Protein AF-A0A1F4PXT7-F1 (afdb_monomer)

Radius of gyration: 18.57 Å; Cα contacts (8 Å, |Δi|>4): 374; chains: 1; bounding box: 47×41×52 Å

Secondary structure (DSSP, 8-state):
--HHHHHHHHHHHHSTT-EEGGGSPPPHHHHHT-PPP-SEEETTTTEEEEEEEHHHHHHHHHHHHHHHTT----TT---HHHHHHTSTTHHHHHHHHHHHHHHHHHHHHHHHHHHHHHHHHHHT-TTPEEEEEEEESS-TT--HHHHHHHHHHHHT-B-TTS-BTTTT-SEEEEEEEEEEEEETTEEEEEEEEEE-TTS--SS-HHHHHHHHHHHHHHHTT--B--TTS--B-

Sequence (233 aa):
MGALADRFIQFCRSVPGAEEIDALPLAPDQKALKLRSADFFFENRTIIFEIKSLESDTSPKFIAFLKNQGFDLRPGEYIVQDLFASRPNSDELFRTATDIIATAVADGLADGNRQIRDTKTLFSVDNADGVVVLLNGLVEILGPQLVLKRIIERLRKLRQDGSPYHAHVSQIVYFSEKHLVETQHGDSAIAFPVANELVPPVYDVGAFVSHLVEGWAKFNGRWFKAMGGEIVV

Mean predicted aligned error: 6.53 Å

Solvent-accessible surface area (backbone atoms only — not comparable to full-atom values): 13119 Å² total; per-residue (Å²): 130,50,77,59,52,55,52,49,53,55,50,49,69,69,42,87,68,45,40,58,45,86,76,52,89,70,54,74,71,54,59,70,64,72,64,52,65,32,51,33,29,29,73,88,52,44,31,38,37,24,79,38,53,52,46,76,68,28,46,63,61,50,51,52,51,39,43,74,74,72,45,91,73,74,92,76,81,69,62,55,66,68,73,29,68,86,42,99,59,30,67,60,54,52,49,54,56,50,49,57,44,55,44,42,57,54,48,48,51,57,48,36,26,49,19,38,46,35,32,21,63,66,69,73,36,76,73,33,32,18,33,38,36,39,39,34,64,56,61,64,80,61,43,68,66,59,52,50,52,51,50,53,59,51,56,70,32,58,44,97,87,67,44,53,62,48,67,43,34,24,33,35,37,41,40,27,69,62,50,68,44,85,47,103,90,47,71,17,50,43,49,50,77,46,76,24,88,83,28,73,62,78,59,70,58,68,62,50,50,52,52,48,54,51,48,53,23,55,76,67,77,42,56,42,57,54,91,88,57,78,74,60,133

pLDDT: mean 85.34, std 13.91, range [29.08, 98.62]

Structure (mmCIF, N/CA/C/O backbone):
data_AF-A0A1F4PXT7-F1
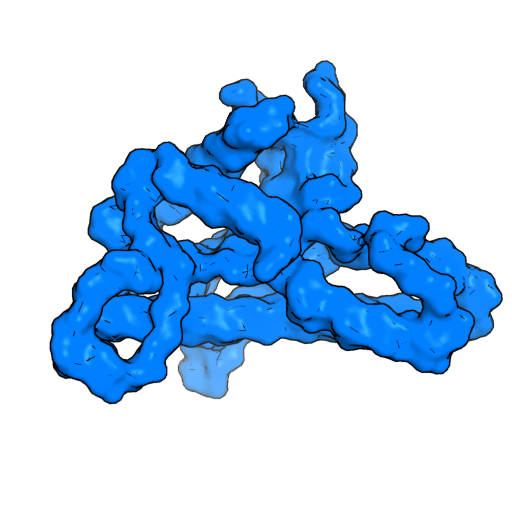#
_entry.id   AF-A0A1F4PXT7-F1
#
loop_
_atom_site.group_PDB
_atom_site.id
_atom_site.type_symbol
_atom_site.label_atom_id
_atom_site.label_alt_id
_atom_site.label_comp_id
_atom_site.label_asym_id
_atom_site.label_entity_id
_atom_site.label_seq_id
_atom_site.pdbx_PDB_ins_code
_atom_site.Cartn_x
_atom_site.Cartn_y
_atom_site.Cartn_z
_atom_site.occupancy
_atom_site.B_iso_or_equiv
_atom_site.auth_seq_id
_atom_site.auth_comp_id
_atom_site.auth_asym_id
_atom_site.auth_atom_id
_atom_site.pdbx_PDB_model_num
ATOM 1 N N . MET A 1 1 ? -7.541 -13.578 2.071 1.00 57.44 1 MET A N 1
ATOM 2 C CA . MET A 1 1 ? -7.638 -12.112 1.947 1.00 57.44 1 MET A CA 1
ATOM 3 C C . MET A 1 1 ? -9.067 -11.688 2.258 1.00 57.44 1 MET A C 1
ATOM 5 O O . MET A 1 1 ? -9.922 -12.560 2.352 1.00 57.44 1 MET A O 1
ATOM 9 N N . GLY A 1 2 ? -9.313 -10.405 2.535 1.00 63.22 2 GLY A N 1
ATOM 10 C CA . GLY A 1 2 ? -10.679 -9.878 2.674 1.00 63.22 2 GLY A CA 1
ATOM 11 C C . GLY A 1 2 ? -11.320 -9.634 1.304 1.00 63.22 2 GLY A C 1
ATOM 12 O O . GLY A 1 2 ? -10.603 -9.498 0.314 1.00 63.22 2 GLY A O 1
ATOM 13 N N . ALA A 1 3 ? -12.650 -9.514 1.245 1.00 80.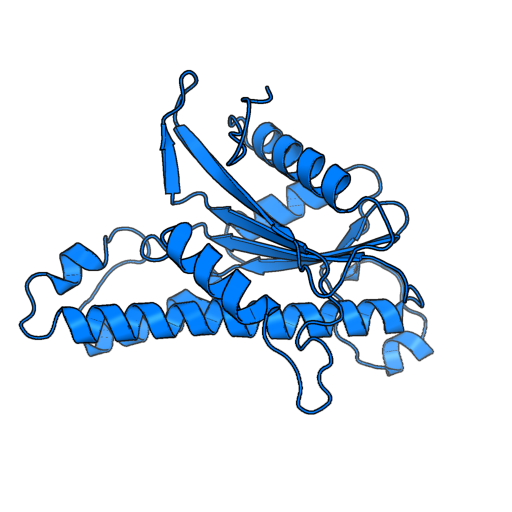81 3 ALA A N 1
ATOM 14 C CA . ALA A 1 3 ? -13.394 -9.359 -0.013 1.00 80.81 3 ALA A CA 1
ATOM 15 C C . ALA A 1 3 ? -12.946 -8.143 -0.853 1.00 80.81 3 ALA A C 1
ATOM 17 O O . ALA A 1 3 ? -12.971 -8.195 -2.082 1.00 80.81 3 ALA A O 1
ATOM 18 N N . LEU A 1 4 ? -12.506 -7.058 -0.200 1.00 86.75 4 LEU A N 1
ATOM 19 C CA . LEU A 1 4 ? -11.943 -5.887 -0.880 1.00 86.75 4 LEU A CA 1
ATOM 20 C C . LEU A 1 4 ? -10.600 -6.201 -1.555 1.00 86.75 4 LEU A C 1
ATOM 22 O O . LEU A 1 4 ? -10.376 -5.787 -2.687 1.00 86.75 4 LEU A O 1
ATOM 26 N N . ALA A 1 5 ? -9.721 -6.943 -0.881 1.00 89.94 5 ALA A N 1
ATOM 27 C CA . ALA A 1 5 ? -8.412 -7.293 -1.424 1.00 89.94 5 ALA A CA 1
ATOM 28 C C . ALA A 1 5 ? -8.534 -8.233 -2.627 1.00 89.94 5 ALA A C 1
ATOM 30 O O . ALA A 1 5 ? -7.909 -7.984 -3.653 1.00 89.94 5 ALA A O 1
ATOM 31 N N . ASP A 1 6 ? -9.416 -9.231 -2.549 1.00 91.06 6 ASP A N 1
ATOM 32 C CA . ASP A 1 6 ? -9.656 -10.150 -3.666 1.00 91.06 6 ASP A CA 1
ATOM 33 C C . ASP A 1 6 ? -10.194 -9.404 -4.901 1.00 91.06 6 ASP A C 1
ATOM 35 O O . ASP A 1 6 ? -9.722 -9.620 -6.020 1.00 91.06 6 ASP A O 1
ATOM 39 N N . ARG A 1 7 ? -11.135 -8.468 -4.708 1.00 92.88 7 ARG A N 1
ATOM 40 C CA . ARG A 1 7 ? -11.636 -7.600 -5.789 1.00 92.88 7 ARG A CA 1
ATOM 41 C C . ARG A 1 7 ? -10.554 -6.677 -6.343 1.00 92.88 7 ARG A C 1
ATOM 43 O O . ARG A 1 7 ? -10.491 -6.480 -7.553 1.00 92.88 7 ARG A O 1
ATOM 50 N N . PHE A 1 8 ? -9.707 -6.113 -5.484 1.00 94.25 8 PHE A N 1
ATOM 51 C CA . PHE A 1 8 ? -8.622 -5.239 -5.922 1.00 94.25 8 PHE A CA 1
ATOM 52 C C . PHE A 1 8 ? -7.592 -6.001 -6.763 1.00 94.25 8 PHE A C 1
ATOM 54 O O . PHE A 1 8 ? -7.191 -5.521 -7.816 1.00 94.25 8 PHE A O 1
ATOM 61 N N . ILE A 1 9 ? -7.252 -7.233 -6.380 1.00 95.81 9 ILE A N 1
ATOM 62 C CA . ILE A 1 9 ? -6.396 -8.124 -7.178 1.00 95.81 9 ILE A CA 1
ATOM 63 C C . ILE A 1 9 ? -7.029 -8.422 -8.542 1.00 95.81 9 ILE A C 1
ATOM 65 O O . ILE A 1 9 ? -6.346 -8.375 -9.565 1.00 95.81 9 ILE A O 1
ATOM 69 N N . GLN A 1 10 ? -8.335 -8.708 -8.588 1.00 96.19 10 GLN A N 1
ATOM 70 C CA . GLN A 1 10 ? -9.049 -8.903 -9.857 1.00 96.19 10 GLN A CA 1
ATOM 71 C C . GLN A 1 10 ? -8.981 -7.662 -10.750 1.00 96.19 10 GLN A C 1
ATOM 73 O O . GLN A 1 10 ? -8.759 -7.788 -11.953 1.00 96.19 10 GLN A O 1
ATOM 78 N N . PHE A 1 11 ? -9.124 -6.475 -10.164 1.00 96.19 11 PHE A N 1
ATOM 79 C CA . PHE A 1 11 ? -8.938 -5.225 -10.884 1.00 96.19 11 PHE A CA 1
ATOM 80 C C . PHE A 1 11 ? -7.504 -5.074 -11.400 1.00 96.19 11 PHE A C 1
ATOM 82 O O . PHE A 1 11 ? -7.338 -4.829 -12.592 1.00 96.19 11 PHE A O 1
ATOM 89 N N . CYS A 1 12 ? -6.477 -5.291 -10.573 1.00 97.31 12 CYS A N 1
ATOM 90 C CA . CYS A 1 12 ? -5.077 -5.229 -11.001 1.00 97.31 12 CYS A CA 1
ATOM 91 C C . CYS A 1 12 ? -4.813 -6.140 -12.206 1.00 97.31 12 CYS A C 1
ATOM 93 O O . CYS A 1 12 ? -4.226 -5.693 -13.184 1.00 97.31 12 CYS A O 1
ATOM 95 N N . ARG A 1 13 ? -5.335 -7.373 -12.194 1.00 96.88 13 ARG A N 1
ATOM 96 C CA . ARG A 1 13 ? -5.242 -8.311 -13.329 1.00 96.88 13 ARG A CA 1
ATOM 97 C C . ARG A 1 13 ? -5.933 -7.816 -14.604 1.00 96.88 13 ARG A C 1
ATOM 99 O O . ARG A 1 13 ? -5.594 -8.277 -15.689 1.00 96.88 13 ARG A O 1
ATOM 106 N N . SER A 1 14 ? -6.918 -6.926 -14.487 1.00 96.12 14 SER A N 1
ATOM 107 C CA . SER A 1 14 ? -7.616 -6.331 -15.635 1.00 96.12 14 SER A CA 1
ATOM 108 C C . SER A 1 14 ? -6.881 -5.134 -16.246 1.00 96.12 14 SER A C 1
ATOM 110 O O . SER A 1 14 ? -7.195 -4.739 -17.369 1.00 96.12 14 SER A O 1
ATOM 112 N N . VAL A 1 15 ? -5.903 -4.561 -15.535 1.00 96.06 15 VAL A N 1
ATOM 113 C CA . VAL A 1 15 ? -5.109 -3.432 -16.029 1.00 96.06 15 VAL A CA 1
ATOM 114 C C . VAL A 1 15 ? -4.143 -3.934 -17.113 1.00 96.06 15 VAL A C 1
ATOM 116 O O . VAL A 1 15 ? -3.384 -4.876 -16.867 1.00 96.06 15 VAL A O 1
ATOM 119 N N . PRO A 1 16 ? -4.134 -3.332 -18.318 1.00 93.38 16 PRO A N 1
ATOM 120 C CA . PRO A 1 16 ? -3.210 -3.723 -19.377 1.00 93.38 16 PRO A CA 1
ATOM 121 C C . PRO A 1 16 ? -1.746 -3.653 -18.928 1.00 93.38 16 PRO A C 1
ATOM 123 O O . PRO A 1 16 ? -1.313 -2.659 -18.356 1.00 93.38 16 PRO A O 1
ATOM 126 N N . GLY A 1 17 ? -0.979 -4.708 -19.212 1.00 91.94 17 GLY A N 1
ATOM 127 C CA . GLY A 1 17 ? 0.443 -4.774 -18.856 1.00 91.94 17 GLY A CA 1
ATOM 128 C C . GLY A 1 17 ? 0.729 -5.093 -17.385 1.00 91.94 17 GLY A C 1
ATOM 129 O O . GLY A 1 17 ? 1.892 -5.059 -16.991 1.00 91.94 17 GLY A O 1
ATOM 130 N N . ALA A 1 18 ? -0.291 -5.415 -16.584 1.00 97.50 18 ALA A N 1
ATOM 131 C CA . ALA A 1 18 ? -0.095 -5.935 -15.238 1.00 97.50 18 ALA A CA 1
ATOM 132 C C . ALA A 1 18 ? 0.497 -7.351 -15.271 1.00 97.50 18 ALA A C 1
ATOM 134 O O . ALA A 1 18 ? 0.017 -8.219 -16.005 1.00 97.50 18 ALA A O 1
ATOM 135 N N . GLU A 1 19 ? 1.496 -7.606 -14.431 1.00 98.19 19 GLU A N 1
ATOM 136 C CA . GLU A 1 19 ? 2.046 -8.944 -14.212 1.00 98.19 19 GLU A CA 1
ATOM 137 C C . GLU A 1 19 ? 1.889 -9.318 -12.737 1.00 98.19 19 GLU A C 1
ATOM 139 O O . GLU A 1 19 ? 2.398 -8.623 -11.860 1.00 98.19 19 GLU A O 1
ATOM 144 N N . GLU A 1 20 ? 1.200 -10.423 -12.454 1.00 97.38 20 GLU A N 1
ATOM 145 C CA . GLU A 1 20 ? 1.150 -11.004 -11.110 1.00 97.38 20 GLU A CA 1
ATOM 146 C C . GLU A 1 20 ? 2.482 -11.698 -10.823 1.00 97.38 20 GLU A C 1
ATOM 148 O O . GLU A 1 20 ? 2.849 -12.660 -11.504 1.00 97.38 20 GLU A O 1
ATOM 153 N N . ILE A 1 21 ? 3.227 -11.195 -9.841 1.00 96.69 21 ILE A N 1
ATOM 154 C CA . ILE A 1 21 ? 4.633 -11.562 -9.641 1.00 96.69 21 ILE A CA 1
ATOM 155 C C . ILE A 1 21 ? 4.771 -13.033 -9.253 1.00 96.69 21 ILE A C 1
ATOM 157 O O . ILE A 1 21 ? 5.650 -13.725 -9.769 1.00 96.69 21 ILE A O 1
ATOM 161 N N . ASP A 1 22 ? 3.871 -13.535 -8.412 1.00 92.19 22 ASP A N 1
ATOM 162 C CA . ASP A 1 22 ? 3.868 -14.935 -7.983 1.00 92.19 22 ASP A CA 1
ATOM 163 C C . ASP A 1 22 ? 3.587 -15.920 -9.134 1.00 92.19 22 ASP A C 1
ATOM 165 O O . ASP A 1 22 ? 3.923 -17.103 -9.039 1.00 92.19 22 ASP A O 1
ATOM 169 N N . ALA A 1 23 ? 3.010 -15.447 -10.245 1.00 93.81 23 ALA A N 1
ATOM 170 C CA . ALA A 1 23 ? 2.797 -16.247 -11.449 1.00 93.81 23 ALA A CA 1
ATOM 171 C C . ALA A 1 23 ? 4.020 -16.260 -12.387 1.00 93.81 23 ALA A C 1
ATOM 173 O O . ALA A 1 23 ? 4.050 -17.037 -13.348 1.00 93.81 23 ALA A O 1
ATOM 174 N N . LEU A 1 24 ? 5.033 -15.422 -12.135 1.00 94.25 24 LEU A N 1
ATOM 175 C CA . LEU A 1 24 ? 6.214 -15.336 -12.985 1.00 94.25 24 LEU A CA 1
ATOM 176 C C . LEU A 1 24 ? 7.169 -16.512 -12.741 1.00 94.25 24 LEU A C 1
ATOM 178 O O . LEU A 1 24 ? 7.457 -16.883 -11.599 1.00 94.25 24 LEU A O 1
ATOM 182 N N . PRO A 1 25 ? 7.727 -17.107 -13.809 1.00 92.94 25 PRO A N 1
ATOM 183 C CA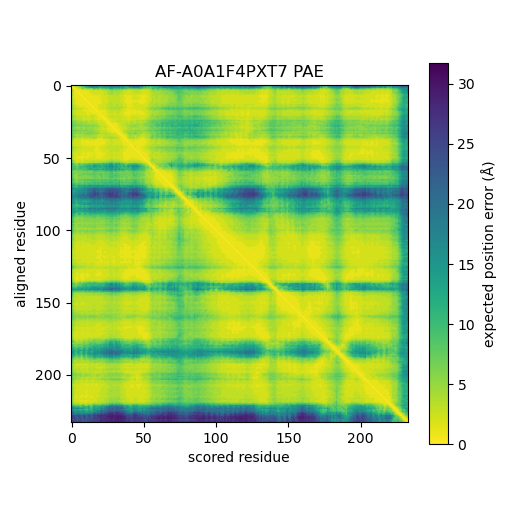 . PRO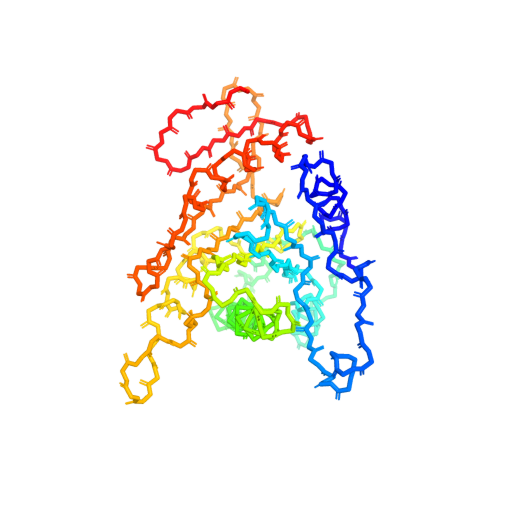 A 1 25 ? 8.701 -18.171 -13.656 1.00 92.94 25 PRO A CA 1
ATOM 184 C C . PRO A 1 25 ? 9.999 -17.618 -13.059 1.00 92.94 25 PRO A C 1
ATOM 186 O O . PRO A 1 25 ? 10.617 -16.710 -13.611 1.00 92.94 25 PRO A O 1
ATOM 189 N N . LEU A 1 26 ? 10.441 -18.223 -11.956 1.00 93.00 26 LEU A N 1
ATOM 190 C CA . LEU A 1 26 ? 11.746 -17.954 -11.351 1.00 93.00 26 LEU A CA 1
ATOM 191 C C . LEU A 1 26 ? 12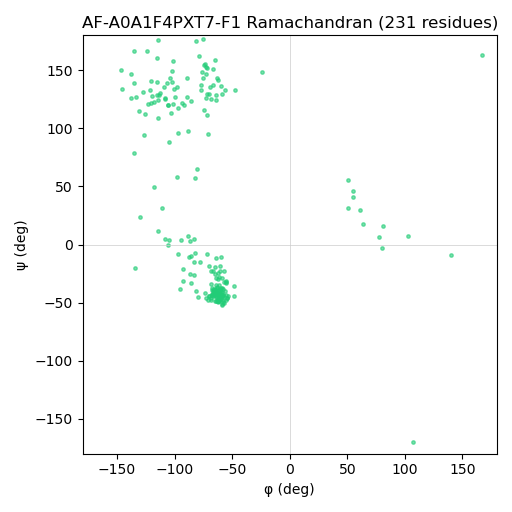.780 -19.000 -11.781 1.00 93.00 26 LEU A C 1
ATOM 193 O O . LEU A 1 26 ? 12.515 -20.212 -11.738 1.00 93.00 26 LEU A O 1
ATOM 197 N N . ALA A 1 27 ? 13.974 -18.531 -12.133 1.00 91.69 27 ALA A N 1
ATOM 198 C CA . ALA A 1 27 ? 15.145 -19.361 -12.366 1.00 91.69 27 ALA A CA 1
ATOM 199 C C . ALA A 1 27 ? 15.606 -20.067 -11.066 1.00 91.69 27 ALA A C 1
ATOM 201 O O . ALA A 1 27 ? 15.230 -19.663 -9.958 1.00 91.69 27 ALA A O 1
ATOM 202 N N . PRO A 1 28 ? 16.376 -21.170 -11.152 1.00 93.12 28 PRO A N 1
ATOM 203 C CA . PRO A 1 28 ? 16.783 -21.938 -9.970 1.00 93.12 28 PRO A CA 1
ATOM 204 C C . PRO A 1 28 ? 17.576 -21.133 -8.929 1.00 93.12 28 PRO A C 1
ATOM 206 O O . PRO A 1 28 ? 17.384 -21.323 -7.729 1.00 93.12 28 PRO A O 1
ATOM 209 N N . ASP A 1 29 ? 18.437 -20.227 -9.382 1.00 93.06 29 ASP A N 1
ATOM 210 C CA . ASP A 1 29 ? 19.215 -19.303 -8.554 1.00 93.06 29 ASP A CA 1
ATOM 211 C C . ASP A 1 29 ? 18.318 -18.273 -7.853 1.00 93.06 29 ASP A C 1
ATOM 213 O O . ASP A 1 29 ? 18.437 -18.086 -6.644 1.00 93.06 29 ASP A O 1
ATOM 217 N N . GLN A 1 30 ? 17.343 -17.700 -8.563 1.00 91.12 30 GLN A N 1
ATOM 218 C CA . GLN A 1 30 ? 16.330 -16.807 -7.990 1.00 91.12 30 GLN A CA 1
ATOM 219 C C . GLN A 1 30 ? 15.508 -17.505 -6.894 1.00 91.12 30 GLN A C 1
ATOM 221 O O . GLN A 1 30 ? 15.318 -16.961 -5.806 1.00 91.12 30 GLN A O 1
ATOM 226 N N . LYS A 1 31 ? 15.079 -18.752 -7.129 1.00 90.88 31 LYS A N 1
ATOM 227 C CA . LYS A 1 31 ? 14.365 -19.564 -6.124 1.00 90.88 31 LYS A CA 1
ATOM 228 C C . LYS A 1 31 ? 15.213 -19.833 -4.880 1.00 90.88 31 LYS A C 1
ATOM 230 O O . LYS A 1 31 ? 14.678 -19.891 -3.771 1.00 90.88 31 LYS A O 1
ATOM 235 N N . ALA A 1 32 ? 16.527 -19.993 -5.043 1.00 92.12 32 ALA A N 1
ATOM 236 C CA . ALA A 1 32 ? 17.440 -20.258 -3.936 1.00 92.12 32 ALA A CA 1
ATOM 237 C C . ALA A 1 32 ? 17.564 -19.072 -2.960 1.00 92.12 32 ALA A C 1
ATOM 239 O O . ALA A 1 32 ? 17.884 -19.296 -1.791 1.00 92.12 32 ALA A O 1
ATOM 240 N N . LEU A 1 33 ? 17.254 -17.843 -3.398 1.00 89.44 33 LEU A N 1
ATOM 241 C CA . LEU A 1 33 ? 17.307 -16.642 -2.557 1.00 89.44 33 LEU A CA 1
ATOM 242 C C . LEU A 1 33 ? 16.228 -16.619 -1.460 1.00 89.44 33 LEU A C 1
ATOM 244 O O . LEU A 1 33 ? 16.411 -15.940 -0.452 1.00 89.44 33 LEU A O 1
ATOM 248 N N . LYS A 1 34 ? 15.120 -17.364 -1.627 1.00 90.38 34 LYS A N 1
ATOM 249 C CA . LYS A 1 34 ? 13.990 -17.434 -0.671 1.00 90.38 34 LYS A CA 1
ATOM 250 C C . LYS A 1 34 ? 13.449 -16.058 -0.244 1.00 90.38 34 LYS A C 1
ATOM 252 O O . LYS A 1 34 ? 12.995 -15.883 0.889 1.00 90.38 34 LYS A O 1
ATOM 257 N N . LEU A 1 35 ? 13.525 -15.087 -1.148 1.00 92.44 35 LEU A N 1
ATOM 258 C CA . LEU A 1 35 ? 12.994 -13.743 -0.962 1.00 92.44 35 LEU A CA 1
ATOM 259 C C . LEU A 1 35 ? 11.468 -13.747 -1.088 1.00 92.44 35 LEU A C 1
ATOM 261 O O . LEU A 1 35 ? 10.901 -14.626 -1.738 1.00 92.44 35 LEU A O 1
ATOM 265 N N . ARG A 1 36 ? 10.809 -12.774 -0.454 1.00 92.69 36 ARG A N 1
ATOM 266 C CA . ARG A 1 36 ? 9.362 -12.575 -0.594 1.00 92.69 36 ARG A CA 1
ATOM 267 C C . ARG A 1 36 ? 9.106 -11.499 -1.639 1.00 92.69 36 ARG A C 1
ATOM 269 O O . ARG A 1 36 ? 9.554 -10.369 -1.461 1.00 92.69 36 ARG A O 1
ATOM 276 N N . SER A 1 37 ? 8.432 -11.877 -2.715 1.00 94.00 37 SER A N 1
ATOM 277 C CA . SER A 1 37 ? 7.964 -10.972 -3.758 1.00 94.00 37 SER A CA 1
ATOM 278 C C . SER A 1 37 ? 6.791 -10.131 -3.272 1.00 94.00 37 SER A C 1
ATOM 280 O O . SER A 1 37 ? 6.045 -10.565 -2.402 1.00 94.00 37 SER A O 1
ATOM 282 N N . ALA A 1 38 ? 6.659 -8.947 -3.860 1.00 97.62 38 ALA A N 1
ATOM 283 C CA . ALA A 1 38 ? 5.446 -8.154 -3.835 1.00 97.62 38 ALA A CA 1
ATOM 284 C C . ALA A 1 38 ? 4.406 -8.745 -4.800 1.00 97.62 38 ALA A C 1
ATOM 286 O O . ALA A 1 38 ? 4.708 -9.695 -5.522 1.00 97.62 38 ALA A O 1
ATOM 287 N N . ASP A 1 39 ? 3.207 -8.175 -4.857 1.00 98.06 39 ASP A N 1
ATOM 288 C CA . ASP A 1 39 ? 2.096 -8.777 -5.601 1.00 98.06 39 ASP A CA 1
ATOM 289 C C . ASP A 1 39 ? 2.142 -8.540 -7.124 1.00 98.06 39 ASP A C 1
ATOM 291 O O . ASP A 1 39 ? 1.909 -9.469 -7.902 1.00 98.06 39 ASP A O 1
ATOM 295 N N . PHE A 1 40 ? 2.421 -7.309 -7.578 1.00 98.62 40 PHE A N 1
ATOM 296 C CA . PHE A 1 40 ? 2.273 -6.932 -8.995 1.00 98.62 40 PHE A CA 1
ATOM 297 C C . PHE A 1 40 ? 3.413 -6.078 -9.554 1.00 98.62 40 PHE A C 1
ATOM 299 O O . PHE A 1 40 ? 3.947 -5.196 -8.881 1.00 98.62 40 PHE A O 1
ATOM 306 N N . PHE A 1 41 ? 3.701 -6.276 -10.841 1.00 98.56 41 PHE A N 1
ATOM 307 C CA . PHE A 1 41 ? 4.380 -5.297 -11.686 1.00 98.56 41 PHE A CA 1
ATOM 308 C C . PHE A 1 41 ? 3.392 -4.575 -12.601 1.00 98.56 41 PHE A C 1
ATOM 310 O O . PHE A 1 41 ? 2.417 -5.164 -13.070 1.00 98.56 41 PHE A O 1
ATOM 317 N N . PHE A 1 42 ? 3.714 -3.322 -12.917 1.00 97.94 42 PHE A N 1
ATOM 318 C CA . PHE A 1 42 ? 3.049 -2.510 -13.935 1.00 97.94 42 PHE A CA 1
ATOM 319 C C . PHE A 1 42 ? 4.075 -1.768 -14.796 1.00 97.94 42 PHE A C 1
ATOM 321 O O . PHE A 1 42 ? 5.257 -1.693 -14.446 1.00 97.94 42 PHE A O 1
ATOM 328 N N . GLU A 1 43 ? 3.611 -1.216 -15.921 1.00 95.94 43 GLU A N 1
ATOM 329 C CA . GLU A 1 43 ? 4.394 -0.338 -16.803 1.00 95.94 43 GLU A CA 1
ATOM 330 C C . GLU A 1 43 ? 5.760 -0.939 -17.174 1.00 95.94 43 GLU A C 1
ATOM 332 O O . GLU A 1 43 ? 6.815 -0.359 -16.921 1.00 95.94 43 GLU A O 1
ATOM 337 N N . ASN A 1 44 ? 5.758 -2.154 -17.735 1.00 96.44 44 ASN A N 1
ATOM 338 C CA . ASN A 1 44 ? 6.978 -2.898 -18.084 1.00 96.44 44 ASN A CA 1
ATOM 339 C C . ASN A 1 44 ? 7.938 -3.079 -16.889 1.00 96.44 44 ASN A C 1
ATOM 341 O O . ASN A 1 44 ? 9.154 -2.944 -17.029 1.00 96.44 44 ASN A O 1
ATOM 345 N N . ARG A 1 45 ? 7.379 -3.378 -15.706 1.00 97.38 45 ARG A N 1
ATOM 346 C CA . ARG A 1 45 ? 8.096 -3.586 -14.432 1.00 97.38 45 ARG A CA 1
ATOM 347 C C . ARG A 1 45 ? 8.833 -2.358 -13.901 1.00 97.38 45 ARG A C 1
ATOM 349 O O . ARG A 1 45 ? 9.685 -2.489 -13.024 1.00 97.38 45 ARG A O 1
ATOM 356 N N . THR A 1 46 ? 8.496 -1.167 -14.390 1.00 97.94 46 THR A N 1
ATOM 357 C CA . THR A 1 46 ? 9.000 0.095 -13.823 1.00 97.94 46 THR A CA 1
ATOM 358 C C . THR A 1 46 ? 8.274 0.483 -12.539 1.00 97.94 46 THR A C 1
ATOM 360 O O . THR A 1 46 ? 8.780 1.307 -11.784 1.00 97.94 46 THR A O 1
ATOM 363 N N . ILE A 1 47 ? 7.130 -0.143 -12.251 1.00 98.25 47 ILE A N 1
ATOM 364 C CA . ILE A 1 47 ? 6.326 0.090 -11.053 1.00 98.25 47 ILE A CA 1
ATOM 365 C C . ILE A 1 47 ? 6.046 -1.254 -10.365 1.00 98.25 47 ILE A C 1
ATOM 367 O O . ILE A 1 47 ? 5.624 -2.212 -11.015 1.00 98.25 47 ILE A O 1
ATOM 371 N N . ILE A 1 48 ? 6.270 -1.320 -9.051 1.00 98.62 48 ILE A N 1
ATOM 372 C CA . ILE A 1 48 ? 6.031 -2.490 -8.193 1.00 98.62 48 ILE A CA 1
ATOM 373 C C . ILE A 1 48 ? 4.940 -2.159 -7.188 1.00 98.62 48 ILE A C 1
ATOM 375 O O . ILE A 1 48 ? 5.040 -1.164 -6.471 1.00 98.62 48 ILE A O 1
ATOM 379 N N . PHE A 1 49 ? 3.925 -3.007 -7.100 1.00 98.38 49 PHE A N 1
ATOM 380 C CA . PHE A 1 49 ? 2.815 -2.863 -6.171 1.00 98.38 49 PHE A CA 1
ATOM 381 C C . PHE A 1 49 ? 2.841 -3.962 -5.120 1.00 98.38 49 PHE A C 1
ATOM 383 O O . PHE A 1 49 ? 2.889 -5.144 -5.449 1.00 98.38 49 PHE A O 1
ATOM 390 N N . GLU A 1 50 ? 2.724 -3.545 -3.865 1.00 98.12 50 GLU A N 1
ATOM 391 C CA . GLU A 1 50 ? 2.419 -4.407 -2.727 1.00 98.12 50 GLU A CA 1
ATOM 392 C C . GLU A 1 50 ? 1.044 -4.051 -2.163 1.00 98.12 50 GLU A C 1
ATOM 394 O O . GLU A 1 50 ? 0.798 -2.895 -1.817 1.00 98.12 50 GLU A O 1
ATOM 399 N N . ILE A 1 51 ? 0.171 -5.033 -1.981 1.00 96.38 51 ILE A N 1
ATOM 400 C CA . ILE A 1 51 ? -1.197 -4.882 -1.496 1.00 96.38 51 ILE A CA 1
ATOM 401 C C . ILE A 1 51 ? -1.292 -5.374 -0.048 1.00 96.38 51 ILE A C 1
ATOM 403 O O . ILE A 1 51 ? -1.103 -6.546 0.268 1.00 96.38 51 ILE A O 1
ATOM 407 N N . LYS A 1 52 ? -1.688 -4.484 0.865 1.00 93.25 52 LYS A N 1
ATOM 408 C CA . LYS A 1 52 ? -1.961 -4.808 2.270 1.00 93.25 52 LYS A CA 1
ATOM 409 C C . LYS A 1 52 ? -3.413 -4.531 2.624 1.00 93.25 52 LYS A C 1
ATOM 411 O O . LYS A 1 52 ? -3.884 -3.398 2.549 1.00 93.25 52 LYS A O 1
ATOM 416 N N . SER A 1 53 ? -4.111 -5.560 3.095 1.00 89.19 53 SER A N 1
ATOM 417 C CA . SER A 1 53 ? -5.415 -5.387 3.731 1.00 89.19 53 SER A CA 1
ATOM 418 C C . SER A 1 53 ? -5.240 -5.072 5.211 1.00 89.19 53 SER A C 1
ATOM 420 O O . SER A 1 53 ? -4.666 -5.855 5.964 1.00 89.19 53 SER A O 1
ATOM 422 N N . LEU A 1 54 ? -5.792 -3.947 5.656 1.00 82.00 54 LEU A N 1
ATOM 423 C CA . LEU A 1 54 ? -5.820 -3.609 7.077 1.00 82.00 54 LEU A CA 1
ATOM 424 C C . LEU A 1 54 ? -6.787 -4.515 7.855 1.00 82.00 54 LEU A C 1
ATOM 426 O O . LEU A 1 54 ? -6.669 -4.633 9.072 1.00 82.00 54 LEU A O 1
ATOM 430 N N . GLU A 1 55 ? -7.718 -5.192 7.178 1.00 73.62 55 GLU A N 1
ATOM 431 C CA . GLU A 1 55 ? -8.704 -6.068 7.813 1.00 73.62 55 GLU A CA 1
ATOM 432 C C . GLU A 1 55 ? -8.080 -7.353 8.350 1.00 73.62 55 GLU A C 1
ATOM 434 O O . GLU A 1 55 ? -8.347 -7.722 9.495 1.00 73.62 55 GLU A O 1
ATOM 439 N N . SER A 1 56 ? -7.260 -8.033 7.541 1.00 65.81 56 SER A N 1
ATOM 440 C CA . SER A 1 56 ? -6.673 -9.328 7.906 1.00 65.81 56 SER A CA 1
ATOM 441 C C . SER A 1 56 ? -5.740 -9.208 9.105 1.00 65.81 56 SER A C 1
ATOM 443 O O . SER A 1 56 ? -5.710 -10.094 9.957 1.00 65.81 56 SER A O 1
ATOM 445 N N . ASP A 1 57 ? -5.035 -8.082 9.198 1.00 64.88 57 ASP A N 1
ATOM 446 C CA . ASP A 1 57 ? -3.954 -7.896 10.162 1.00 64.88 57 ASP A CA 1
ATOM 447 C C . ASP A 1 57 ? -4.453 -7.263 11.469 1.00 64.88 57 ASP A C 1
ATOM 449 O O . ASP A 1 57 ? -3.938 -7.547 12.556 1.00 64.88 57 ASP A O 1
ATOM 453 N N . THR A 1 58 ? -5.487 -6.421 11.380 1.00 70.81 58 THR A N 1
ATOM 454 C CA . THR A 1 58 ? -5.989 -5.635 12.516 1.00 70.81 58 THR A CA 1
ATOM 455 C C . THR A 1 58 ? -7.160 -6.307 13.219 1.00 70.81 58 THR A C 1
ATOM 457 O O . THR A 1 58 ? -7.232 -6.272 14.450 1.00 70.81 58 THR A O 1
ATOM 460 N N . SER A 1 59 ? -8.071 -6.943 12.473 1.00 70.25 59 SER A N 1
ATOM 461 C CA . SER A 1 59 ? -9.335 -7.446 13.032 1.00 70.25 59 SER A CA 1
ATOM 462 C C . SER A 1 59 ? -9.137 -8.435 14.185 1.00 70.25 59 SER A C 1
ATOM 464 O O . SER A 1 59 ? -9.802 -8.262 15.202 1.00 70.25 59 SER A O 1
ATOM 466 N N . PRO A 1 60 ? -8.208 -9.414 14.134 1.00 77.38 60 PRO A N 1
ATOM 467 C CA . PRO A 1 60 ? -8.032 -10.354 15.243 1.00 77.38 60 PRO A CA 1
ATOM 468 C C . PRO A 1 60 ? -7.560 -9.677 16.536 1.00 77.38 60 PRO A C 1
ATOM 470 O O . PRO A 1 60 ? -8.115 -9.933 17.604 1.00 77.38 60 PRO A O 1
ATOM 473 N N . LYS A 1 61 ? -6.567 -8.778 16.444 1.00 80.19 61 LYS A N 1
ATOM 474 C CA . LYS A 1 61 ? -6.038 -8.032 17.600 1.00 80.19 61 LYS A CA 1
ATOM 475 C C . LYS A 1 61 ? -7.094 -7.093 18.174 1.00 80.19 61 LYS A C 1
ATOM 477 O O . LYS A 1 61 ? -7.245 -7.002 19.390 1.00 80.19 61 LYS A O 1
ATOM 482 N N . PHE A 1 62 ? -7.842 -6.430 17.298 1.00 78.25 62 PHE A N 1
ATOM 483 C CA . PHE A 1 62 ? -8.885 -5.495 17.688 1.00 78.25 62 PHE A CA 1
ATOM 484 C C . PHE A 1 62 ? -10.094 -6.198 18.324 1.00 78.25 62 PHE A C 1
ATOM 486 O O . PHE A 1 62 ? -10.549 -5.788 19.387 1.00 78.25 62 PHE A O 1
ATOM 493 N N . ILE A 1 63 ? -10.557 -7.314 17.753 1.00 77.75 63 ILE A N 1
ATOM 494 C CA . ILE A 1 63 ? -11.624 -8.147 18.330 1.00 77.75 63 ILE A CA 1
ATOM 495 C C . ILE A 1 63 ? -11.194 -8.713 19.688 1.00 77.75 63 ILE A C 1
ATOM 497 O O . ILE A 1 63 ? -11.979 -8.693 20.632 1.00 77.75 63 ILE A O 1
ATOM 501 N N . ALA A 1 64 ? -9.954 -9.197 19.815 1.00 84.00 64 ALA A N 1
ATOM 502 C CA . ALA A 1 64 ? -9.434 -9.682 21.093 1.00 84.00 64 ALA A CA 1
ATOM 503 C C . ALA A 1 64 ? -9.399 -8.569 22.152 1.00 84.00 64 ALA A C 1
ATOM 505 O O . ALA A 1 64 ? -9.811 -8.789 23.289 1.00 84.00 64 ALA A O 1
ATOM 506 N N . PHE A 1 65 ? -8.969 -7.364 21.770 1.00 86.06 65 PHE A N 1
ATOM 507 C CA . PHE A 1 65 ? -9.027 -6.192 22.637 1.00 86.06 65 PHE A CA 1
ATOM 508 C C . PHE A 1 65 ? -10.463 -5.891 23.085 1.00 86.06 65 PHE A C 1
ATOM 510 O O . PHE A 1 65 ? -10.706 -5.807 24.285 1.00 86.06 65 PHE A O 1
ATOM 517 N N . LEU A 1 66 ? -11.422 -5.812 22.158 1.00 81.00 66 LEU A N 1
ATOM 518 C CA . LEU A 1 66 ? -12.831 -5.561 22.475 1.00 81.00 66 LEU A CA 1
ATOM 519 C C . LEU A 1 66 ? -13.409 -6.618 23.429 1.00 81.00 66 LEU A C 1
ATOM 521 O O . LEU A 1 66 ? -14.022 -6.260 24.435 1.00 81.00 66 LEU A O 1
ATOM 525 N N . LYS A 1 67 ? -13.138 -7.905 23.183 1.00 84.88 67 LYS A N 1
ATOM 526 C CA . LYS A 1 67 ? -13.553 -9.004 24.071 1.00 84.88 67 LYS A CA 1
ATOM 527 C C . LYS A 1 67 ? -12.984 -8.865 25.479 1.00 84.88 67 LYS A C 1
ATOM 529 O O . LYS A 1 67 ? -13.718 -9.041 26.447 1.00 84.88 67 LYS A O 1
ATOM 534 N N . ASN A 1 68 ? -11.711 -8.488 25.609 1.00 87.81 68 ASN A N 1
ATOM 535 C CA . ASN A 1 68 ? -11.079 -8.250 26.911 1.00 87.81 68 ASN A CA 1
ATOM 536 C C . ASN A 1 68 ? -11.701 -7.066 27.668 1.00 87.81 68 ASN A C 1
ATOM 538 O O . ASN A 1 68 ? -11.657 -7.038 28.894 1.00 87.81 68 ASN A O 1
ATOM 542 N N . GLN A 1 69 ? -12.302 -6.113 26.955 1.00 86.06 69 GLN A N 1
ATOM 543 C CA . GLN A 1 69 ? -13.058 -4.998 27.535 1.00 86.06 69 GLN A CA 1
ATOM 544 C C . GLN A 1 69 ? -14.544 -5.340 27.769 1.00 86.06 69 GLN A C 1
ATOM 546 O O . GLN A 1 69 ? -15.341 -4.476 28.141 1.00 86.06 69 GLN A O 1
ATOM 551 N N . GLY A 1 70 ? -14.929 -6.606 27.575 1.00 85.31 70 GLY A N 1
ATOM 552 C CA . GLY A 1 70 ? -16.281 -7.109 27.804 1.00 85.31 70 GLY A CA 1
ATOM 553 C C . GLY A 1 70 ? -17.266 -6.825 26.671 1.00 85.31 70 GLY A C 1
ATOM 554 O O . GLY A 1 70 ? -18.471 -6.911 26.893 1.00 85.31 70 GLY A O 1
ATOM 555 N N . PHE A 1 71 ? -16.788 -6.469 25.477 1.00 81.56 71 PHE A N 1
ATOM 556 C CA . PHE A 1 71 ? -17.630 -6.319 24.293 1.00 81.56 71 PHE A CA 1
ATOM 557 C C . PHE A 1 71 ? -17.689 -7.641 23.517 1.00 81.56 71 PHE A C 1
ATOM 559 O O . PHE A 1 71 ? -16.663 -8.131 23.045 1.00 81.56 71 PHE A O 1
ATOM 566 N N . ASP A 1 72 ? -18.887 -8.207 23.354 1.00 75.31 72 ASP A N 1
ATOM 567 C CA . ASP A 1 72 ? -19.123 -9.361 22.479 1.00 75.31 72 ASP A CA 1
ATOM 568 C C . ASP A 1 72 ? -19.831 -8.897 21.206 1.00 75.31 72 ASP A C 1
ATOM 570 O O . ASP A 1 72 ? -21.055 -8.785 21.139 1.00 75.31 72 ASP A O 1
ATOM 574 N N . LEU A 1 73 ? -19.024 -8.512 20.221 1.00 67.56 73 LEU A N 1
ATOM 575 C CA . LEU A 1 73 ? -19.478 -7.827 19.018 1.00 67.56 73 LEU A CA 1
ATOM 576 C C . LEU A 1 73 ? -19.231 -8.689 17.789 1.00 67.56 73 LEU A C 1
ATOM 578 O O . LEU A 1 73 ? -18.178 -9.319 17.643 1.00 67.56 73 LEU A O 1
ATOM 582 N N . ARG A 1 74 ? -20.199 -8.678 16.873 1.00 60.53 74 ARG A N 1
ATOM 583 C CA . ARG A 1 74 ? -20.019 -9.256 15.541 1.00 60.53 74 ARG A CA 1
ATOM 584 C C . ARG A 1 74 ? -19.102 -8.351 14.699 1.00 60.53 74 ARG A C 1
ATOM 586 O O . ARG A 1 74 ? -19.115 -7.135 14.866 1.00 60.53 74 ARG A O 1
ATOM 593 N N . PRO A 1 75 ? -18.275 -8.892 13.796 1.00 53.53 75 PRO A N 1
ATOM 594 C CA . PRO A 1 75 ? -17.464 -8.053 12.917 1.00 53.53 75 PRO A CA 1
ATOM 595 C C . PRO A 1 75 ? -18.334 -7.116 12.057 1.00 53.53 75 PRO A C 1
ATOM 597 O O . PRO A 1 75 ? -19.239 -7.588 11.377 1.00 53.53 75 PRO A O 1
ATOM 600 N N . GLY A 1 76 ? -18.014 -5.815 12.036 1.00 52.31 76 GLY A N 1
ATOM 601 C CA . GLY A 1 76 ? -18.426 -4.905 10.956 1.00 52.31 76 GLY A CA 1
ATOM 602 C C . GLY A 1 76 ? -19.593 -3.938 11.196 1.00 52.31 76 GLY A C 1
ATOM 603 O O . GLY A 1 76 ? -19.962 -3.270 10.232 1.00 52.31 76 GLY A O 1
ATOM 604 N N . GLU A 1 77 ? -20.140 -3.820 12.413 1.00 53.75 77 GLU A N 1
ATOM 605 C CA . GLU A 1 77 ? -21.365 -3.023 12.668 1.00 53.75 77 GLU A CA 1
ATOM 606 C C . GLU A 1 77 ? -21.278 -2.027 13.842 1.00 53.75 77 GLU A C 1
ATOM 608 O O . GLU A 1 77 ? -22.305 -1.681 14.422 1.00 53.75 77 GLU A O 1
ATOM 613 N N . TYR A 1 78 ? -20.086 -1.565 14.239 1.00 59.91 78 TYR A N 1
ATOM 614 C CA . TYR A 1 78 ? -19.986 -0.707 15.425 1.00 59.91 78 TYR A CA 1
ATOM 615 C C . TYR A 1 78 ? -19.031 0.471 15.265 1.00 59.91 78 TYR A C 1
ATOM 617 O O . TYR A 1 78 ? -17.825 0.294 15.062 1.00 59.91 78 TYR A O 1
ATOM 625 N N . ILE A 1 79 ? -19.573 1.658 15.530 1.00 64.56 79 ILE A N 1
ATOM 626 C CA . ILE A 1 79 ? -18.811 2.881 15.740 1.00 64.56 79 ILE A CA 1
ATOM 627 C C . ILE A 1 79 ? -18.118 2.758 17.098 1.00 64.56 79 ILE A C 1
ATOM 629 O O . ILE A 1 79 ? -18.743 2.744 18.158 1.00 64.56 79 ILE A O 1
ATOM 633 N N . VAL A 1 80 ? -16.791 2.649 17.081 1.00 67.25 80 VAL A N 1
ATOM 634 C CA . VAL A 1 80 ? -16.005 2.397 18.300 1.00 67.25 80 VAL A CA 1
ATOM 635 C C . VAL A 1 80 ? -16.101 3.541 19.313 1.00 67.25 80 VAL A C 1
ATOM 637 O O . VAL A 1 80 ? -16.030 3.308 20.518 1.00 67.25 80 VAL A O 1
ATOM 640 N N . GLN A 1 81 ? -16.313 4.767 18.837 1.00 67.12 81 GLN A N 1
ATOM 641 C CA . GLN A 1 81 ? -16.566 5.915 19.708 1.00 67.12 81 GLN A CA 1
ATOM 642 C C . GLN A 1 81 ? -17.836 5.707 20.541 1.00 67.12 81 GLN A C 1
ATOM 644 O O . GLN A 1 81 ? -17.790 5.891 21.756 1.00 67.12 81 GLN A O 1
ATOM 649 N N . ASP A 1 82 ? -18.912 5.213 19.930 1.00 72.56 82 ASP A N 1
ATOM 650 C CA . ASP A 1 82 ? -20.176 4.945 20.621 1.00 72.56 82 ASP A CA 1
ATOM 651 C C . ASP A 1 82 ? -20.040 3.793 21.622 1.00 72.56 82 ASP A C 1
ATOM 653 O O . ASP A 1 82 ? -20.571 3.862 22.731 1.00 72.56 82 ASP A O 1
ATOM 657 N N . LEU A 1 83 ? -19.260 2.759 21.277 1.00 75.19 83 LEU A N 1
ATOM 658 C CA . LEU A 1 83 ? -18.968 1.644 22.186 1.00 75.19 83 LEU A CA 1
ATOM 659 C C . LEU A 1 83 ? -18.267 2.102 23.469 1.00 75.19 83 LEU A C 1
ATOM 661 O O . LEU A 1 83 ? -18.506 1.545 24.543 1.00 75.19 83 LEU A O 1
ATOM 665 N N . PHE A 1 84 ? -17.365 3.078 23.365 1.00 83.12 84 PHE A N 1
ATOM 666 C CA . PHE A 1 84 ? -16.560 3.536 24.497 1.00 83.12 84 PHE A CA 1
ATOM 667 C C . PHE A 1 84 ? -17.187 4.708 25.245 1.00 83.12 84 PHE A C 1
ATOM 669 O O . PHE A 1 84 ? -16.869 4.886 26.419 1.00 83.12 84 PHE A O 1
ATOM 676 N N . ALA A 1 85 ? -18.095 5.466 24.624 1.00 81.19 85 ALA A N 1
ATOM 677 C CA . ALA A 1 85 ? -18.705 6.664 25.202 1.00 81.19 85 ALA A CA 1
ATOM 678 C C . ALA A 1 85 ? -19.384 6.415 26.560 1.00 81.19 85 ALA A C 1
ATOM 680 O O . ALA A 1 85 ? -19.386 7.287 27.425 1.00 81.19 85 ALA A O 1
ATOM 681 N N . SER A 1 86 ? -19.931 5.217 26.780 1.00 78.56 86 SER A N 1
ATOM 682 C CA . SER A 1 86 ? -20.595 4.853 28.037 1.00 78.56 86 SER A CA 1
ATOM 683 C C . SER A 1 86 ? -19.646 4.317 29.120 1.00 78.56 86 SER A C 1
ATOM 685 O O . SER A 1 86 ? -20.113 3.863 30.168 1.00 78.56 86 SER A O 1
ATOM 687 N N . ARG A 1 87 ? -18.327 4.281 28.879 1.00 84.06 87 ARG A N 1
ATOM 688 C CA . ARG A 1 87 ? -17.330 3.730 29.810 1.00 84.06 87 ARG A CA 1
ATOM 689 C C . ARG A 1 87 ? -16.593 4.848 30.563 1.00 84.06 87 ARG A C 1
ATOM 691 O O . ARG A 1 87 ? -16.191 5.825 29.942 1.00 84.06 87 ARG A O 1
ATOM 698 N N . PRO A 1 88 ? -16.315 4.684 31.873 1.00 85.75 88 PRO A N 1
ATOM 699 C CA . PRO A 1 88 ? -15.556 5.670 32.653 1.00 85.75 88 PRO A CA 1
ATOM 700 C C . PRO A 1 88 ? -14.129 5.940 32.145 1.00 85.75 88 PRO A C 1
ATOM 702 O O . PRO A 1 88 ? -13.564 6.984 32.445 1.00 85.75 88 PRO A O 1
ATOM 705 N N . ASN A 1 89 ? -13.537 4.998 31.405 1.00 88.69 89 ASN A N 1
ATOM 706 C CA . ASN A 1 89 ? -12.184 5.066 30.846 1.00 88.69 89 ASN A CA 1
ATOM 707 C C . ASN A 1 89 ? -12.178 5.201 29.308 1.00 88.69 89 ASN A C 1
ATOM 709 O O . ASN A 1 89 ? -11.271 4.694 28.646 1.00 88.69 89 ASN A O 1
ATOM 713 N N . SER A 1 90 ? -13.192 5.858 28.734 1.00 85.38 90 SER A N 1
ATOM 714 C CA . SER A 1 90 ? -13.396 6.006 27.283 1.00 85.38 90 SER A CA 1
ATOM 715 C C . SER A 1 90 ? -12.142 6.448 26.518 1.00 85.38 90 SER A C 1
ATOM 717 O O . SER A 1 90 ? -11.810 5.861 25.488 1.00 85.38 90 SER A O 1
ATOM 719 N N . ASP A 1 91 ? -11.414 7.436 27.042 1.00 84.19 91 ASP A N 1
ATOM 720 C CA . ASP A 1 91 ? -10.242 8.023 26.381 1.00 84.19 91 ASP A CA 1
ATOM 721 C C . ASP A 1 91 ? -9.077 7.035 26.277 1.00 84.19 91 ASP A C 1
ATOM 723 O O . ASP A 1 91 ? -8.402 6.947 25.248 1.00 84.19 91 ASP A O 1
ATOM 727 N N . GLU A 1 92 ? -8.849 6.252 27.333 1.00 88.25 92 GLU A N 1
ATOM 728 C CA . GLU A 1 92 ? -7.806 5.230 27.345 1.00 88.25 92 GLU A CA 1
ATOM 729 C C . GLU A 1 92 ? -8.135 4.108 26.356 1.00 88.25 92 GLU A C 1
ATOM 731 O O . GLU A 1 92 ? -7.274 3.712 25.569 1.00 88.25 92 GLU A O 1
ATOM 736 N N . LEU A 1 93 ? -9.393 3.655 26.342 1.00 85.38 93 LEU A N 1
ATOM 737 C CA . LEU A 1 93 ? -9.870 2.636 25.408 1.00 85.38 93 LEU A CA 1
ATOM 738 C C . LEU A 1 93 ? -9.723 3.090 23.956 1.00 85.38 93 LEU A C 1
ATOM 740 O O . LEU A 1 93 ? -9.226 2.335 23.117 1.00 85.38 93 LEU A O 1
ATOM 744 N N . PHE A 1 94 ? -10.108 4.334 23.667 1.00 82.19 94 PHE A N 1
ATOM 745 C CA . PHE A 1 94 ? -9.997 4.912 22.333 1.00 82.19 94 PHE A CA 1
ATOM 746 C C . PHE A 1 94 ? -8.537 5.038 21.885 1.00 82.19 94 PHE A C 1
ATOM 748 O O . PHE A 1 94 ? -8.204 4.703 20.742 1.00 82.19 94 PHE A O 1
ATOM 755 N N . ARG A 1 95 ? -7.641 5.453 22.788 1.00 84.25 95 ARG A N 1
ATOM 756 C CA . ARG A 1 95 ? -6.200 5.513 22.519 1.00 84.25 95 ARG A CA 1
ATOM 757 C C . ARG A 1 95 ? -5.630 4.129 22.216 1.00 84.25 95 ARG A C 1
ATOM 759 O O . ARG A 1 95 ? -4.984 3.960 21.188 1.00 84.25 95 ARG A O 1
ATOM 766 N N . THR A 1 96 ? -5.913 3.125 23.044 1.00 87.00 96 THR A N 1
ATOM 767 C CA . THR A 1 96 ? -5.415 1.758 22.820 1.00 87.00 96 THR A CA 1
ATOM 768 C C . THR A 1 96 ? -5.953 1.159 21.522 1.00 87.00 96 THR A C 1
ATOM 770 O O . THR A 1 96 ? -5.197 0.544 20.770 1.00 87.00 96 THR A O 1
ATOM 773 N N . ALA A 1 97 ? -7.234 1.373 21.218 1.00 81.00 97 ALA A N 1
ATOM 774 C CA . ALA A 1 97 ? -7.829 0.976 19.948 1.00 81.00 97 ALA A CA 1
ATOM 775 C C . ALA A 1 97 ? -7.092 1.612 18.760 1.00 81.00 97 ALA A C 1
ATOM 777 O O . ALA A 1 97 ? -6.691 0.916 17.828 1.00 81.00 97 ALA A O 1
ATOM 778 N N . THR A 1 98 ? -6.846 2.920 18.838 1.00 79.31 98 THR A N 1
ATOM 779 C CA . THR A 1 98 ? -6.086 3.677 17.839 1.00 79.31 98 THR A CA 1
ATOM 780 C C . THR A 1 98 ? -4.666 3.128 17.668 1.00 79.31 98 THR A C 1
ATOM 782 O O . THR A 1 98 ? -4.222 2.929 16.537 1.00 79.31 98 THR A O 1
ATOM 785 N N . ASP A 1 99 ? -3.968 2.816 18.761 1.00 84.75 99 ASP A N 1
ATOM 786 C CA . ASP A 1 99 ? -2.591 2.306 18.747 1.00 84.75 99 ASP A CA 1
ATOM 787 C C . ASP A 1 99 ? -2.473 0.923 18.092 1.00 84.75 99 ASP A C 1
ATOM 789 O O . ASP A 1 99 ? -1.547 0.684 17.306 1.00 84.75 99 ASP A O 1
ATOM 793 N N . ILE A 1 100 ? -3.419 0.014 18.364 1.00 83.19 100 ILE A N 1
ATOM 794 C CA . ILE A 1 100 ? -3.469 -1.318 17.734 1.00 83.19 100 ILE A CA 1
ATOM 795 C C . ILE A 1 100 ? -3.485 -1.173 16.213 1.00 83.19 100 ILE A C 1
ATOM 797 O O . ILE A 1 100 ? -2.755 -1.868 15.502 1.00 83.19 100 ILE A O 1
ATOM 801 N N . ILE A 1 101 ? -4.280 -0.236 15.710 1.00 77.69 101 ILE A N 1
ATOM 802 C CA . ILE A 1 101 ? -4.463 -0.075 14.276 1.00 77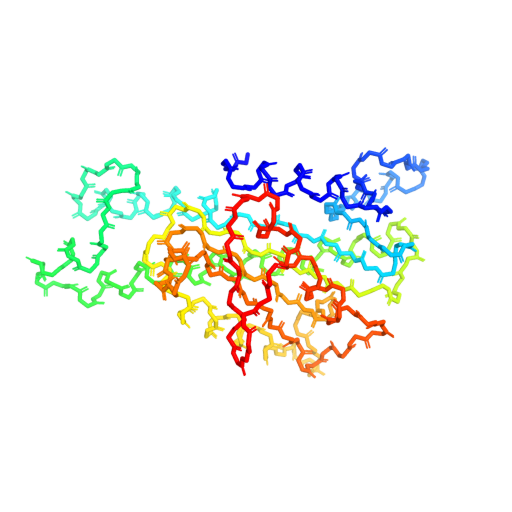.69 101 ILE A CA 1
ATOM 803 C C . ILE A 1 101 ? -3.326 0.732 13.647 1.00 77.69 101 ILE A C 1
ATOM 805 O O . ILE A 1 101 ? -2.823 0.388 12.576 1.00 77.69 101 IL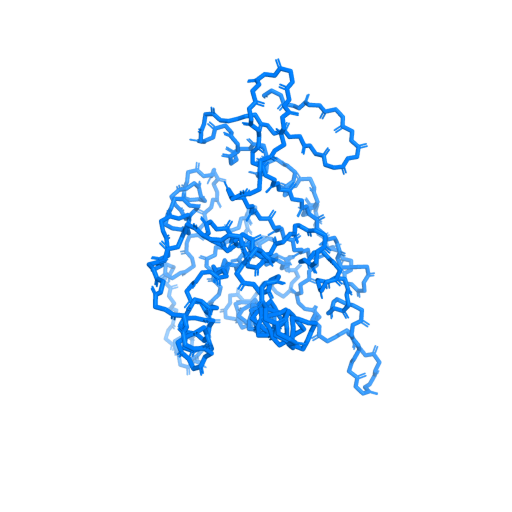E A O 1
ATOM 809 N N . ALA A 1 102 ? -2.858 1.776 14.330 1.00 80.88 102 ALA A N 1
ATOM 810 C CA . ALA A 1 102 ? -1.690 2.540 13.914 1.00 80.88 102 ALA A CA 1
ATOM 811 C C . ALA A 1 102 ? -0.435 1.654 13.816 1.00 80.88 102 ALA A C 1
ATOM 813 O O . ALA A 1 102 ? 0.466 1.941 13.019 1.00 80.88 102 ALA A O 1
ATOM 814 N N . THR A 1 103 ? -0.374 0.584 14.614 1.00 86.25 103 THR A N 1
ATOM 815 C CA . THR A 1 103 ? 0.646 -0.467 14.524 1.00 86.25 103 THR A CA 1
ATOM 816 C C . THR A 1 103 ? 0.466 -1.309 13.265 1.00 86.25 103 THR A C 1
ATOM 818 O O . THR A 1 103 ? 1.439 -1.503 12.547 1.00 86.25 103 THR A O 1
ATOM 821 N N . ALA A 1 104 ? -0.757 -1.722 12.923 1.00 84.81 104 ALA A N 1
ATOM 822 C CA . ALA A 1 104 ? -1.018 -2.480 11.696 1.00 84.81 104 ALA A CA 1
ATOM 823 C C . ALA A 1 104 ? -0.619 -1.710 10.423 1.00 84.81 104 ALA A C 1
ATOM 825 O O . ALA A 1 104 ? 0.062 -2.260 9.562 1.00 84.81 104 ALA A O 1
ATOM 826 N N . VAL A 1 105 ? -0.938 -0.412 10.337 1.00 88.75 105 VAL A N 1
ATOM 827 C CA . VAL A 1 105 ? -0.460 0.449 9.236 1.00 88.75 105 VAL A CA 1
ATOM 828 C C . VAL A 1 105 ? 1.072 0.504 9.218 1.00 88.75 105 VAL A C 1
ATOM 830 O O . VAL A 1 105 ? 1.699 0.362 8.171 1.00 88.75 105 VAL A O 1
ATOM 833 N N . ALA A 1 106 ? 1.705 0.693 10.378 1.00 89.94 106 ALA A N 1
ATOM 834 C CA . ALA A 1 106 ? 3.158 0.804 10.473 1.00 89.94 106 ALA A CA 1
ATOM 835 C C . ALA A 1 106 ? 3.898 -0.488 10.080 1.00 89.94 106 ALA A C 1
ATOM 837 O O . ALA A 1 106 ? 4.961 -0.395 9.449 1.00 89.94 106 ALA A O 1
ATOM 838 N N . ASP A 1 107 ? 3.349 -1.640 10.464 1.00 90.12 107 ASP A N 1
ATOM 839 C CA . ASP A 1 107 ? 3.862 -2.976 10.167 1.00 90.12 107 ASP A CA 1
ATOM 840 C C . ASP A 1 107 ? 3.644 -3.323 8.695 1.00 90.12 107 ASP A C 1
ATOM 842 O O . ASP A 1 107 ? 4.594 -3.737 8.034 1.00 90.12 107 ASP A O 1
ATOM 846 N N . GLY A 1 108 ? 2.447 -3.060 8.158 1.00 91.62 108 GLY A N 1
ATOM 847 C CA . GLY A 1 108 ? 2.123 -3.263 6.747 1.00 91.62 108 GLY A CA 1
ATOM 848 C C . GLY A 1 108 ? 3.052 -2.479 5.820 1.00 91.62 108 GLY A C 1
ATOM 849 O O . GLY A 1 108 ? 3.588 -3.045 4.871 1.00 91.62 108 GLY A O 1
ATOM 850 N N . LEU A 1 109 ? 3.343 -1.214 6.146 1.00 94.38 109 LEU A N 1
ATOM 851 C CA . LEU A 1 109 ? 4.312 -0.406 5.393 1.00 94.38 109 LEU A CA 1
ATOM 852 C C . LEU A 1 109 ? 5.744 -0.943 5.496 1.00 94.38 109 LEU A C 1
ATOM 854 O O . LEU A 1 109 ? 6.460 -0.988 4.499 1.00 94.38 109 LEU A O 1
ATOM 858 N N . ALA A 1 110 ? 6.179 -1.351 6.692 1.00 95.06 110 ALA A N 1
ATOM 859 C CA . ALA A 1 110 ? 7.525 -1.894 6.873 1.00 95.06 110 ALA A CA 1
ATOM 860 C C . ALA A 1 110 ? 7.704 -3.224 6.132 1.00 95.06 110 ALA A C 1
ATOM 862 O O . ALA A 1 110 ? 8.772 -3.480 5.576 1.00 95.06 110 ALA A O 1
ATOM 863 N N . ASP A 1 111 ? 6.670 -4.062 6.134 1.00 95.50 111 ASP A N 1
ATOM 864 C CA . ASP A 1 111 ? 6.661 -5.315 5.403 1.00 95.50 111 ASP A CA 1
ATOM 865 C C . ASP A 1 111 ? 6.632 -5.080 3.896 1.00 95.50 111 ASP A C 1
ATOM 867 O O . ASP A 1 111 ? 7.495 -5.607 3.201 1.00 95.50 111 ASP A O 1
ATOM 871 N N . GLY A 1 112 ? 5.752 -4.207 3.405 1.00 97.06 112 GLY A N 1
ATOM 872 C CA . GLY A 1 112 ? 5.689 -3.895 1.982 1.00 97.06 112 GLY A CA 1
ATOM 873 C C . GLY A 1 112 ? 6.974 -3.284 1.439 1.00 97.06 112 GLY A C 1
ATOM 874 O O . GLY A 1 112 ? 7.463 -3.703 0.397 1.00 97.06 112 GLY A O 1
ATOM 875 N N . ASN A 1 113 ? 7.627 -2.401 2.198 1.00 98.06 113 ASN A N 1
ATOM 876 C CA . ASN A 1 113 ? 8.955 -1.908 1.838 1.00 98.06 113 ASN A CA 1
ATOM 877 C C . ASN A 1 113 ? 9.990 -3.045 1.695 1.00 98.06 113 ASN A C 1
ATOM 879 O O . ASN A 1 113 ? 10.851 -2.981 0.817 1.00 98.06 113 ASN A O 1
ATOM 883 N N . ARG A 1 114 ? 9.944 -4.076 2.555 1.00 97.94 114 ARG A N 1
ATOM 884 C CA . ARG A 1 114 ? 10.833 -5.244 2.426 1.00 97.94 114 ARG A CA 1
ATOM 885 C C . ARG A 1 114 ? 10.488 -6.074 1.196 1.00 97.94 114 ARG A C 1
ATOM 887 O O . ARG A 1 114 ? 11.408 -6.417 0.468 1.00 97.94 114 ARG A O 1
ATOM 894 N N . GLN A 1 115 ? 9.210 -6.358 0.955 1.00 98.00 115 GLN A N 1
ATOM 895 C CA . GLN A 1 115 ? 8.780 -7.155 -0.198 1.00 98.00 115 GLN A CA 1
ATOM 896 C C . GLN A 1 115 ? 9.111 -6.459 -1.523 1.00 98.00 115 GLN A C 1
ATOM 898 O O . GLN A 1 115 ? 9.630 -7.087 -2.442 1.00 98.00 115 GLN A O 1
ATOM 903 N N . ILE A 1 116 ? 8.952 -5.136 -1.601 1.00 98.62 116 ILE A N 1
ATOM 904 C CA . ILE A 1 116 ? 9.368 -4.349 -2.769 1.00 98.62 116 ILE A CA 1
ATOM 905 C C . ILE A 1 116 ? 10.887 -4.427 -2.969 1.00 98.62 116 ILE A C 1
ATOM 907 O O . ILE A 1 116 ? 11.343 -4.710 -4.074 1.00 98.62 116 ILE A O 1
ATOM 911 N N . ARG A 1 117 ? 11.696 -4.219 -1.921 1.00 98.19 117 ARG A N 1
ATOM 912 C CA . ARG A 1 117 ? 13.165 -4.372 -2.000 1.00 98.19 117 ARG A CA 1
ATOM 913 C C . ARG A 1 117 ? 13.564 -5.759 -2.507 1.00 98.19 117 ARG A C 1
ATOM 915 O O . ARG A 1 117 ? 14.439 -5.896 -3.362 1.00 98.19 117 ARG A O 1
ATOM 922 N N . ASP A 1 118 ? 12.947 -6.778 -1.933 1.00 98.06 118 ASP A N 1
ATOM 923 C CA . ASP A 1 118 ? 13.217 -8.175 -2.230 1.00 98.06 118 ASP A CA 1
ATOM 924 C C . ASP A 1 118 ? 12.827 -8.501 -3.679 1.00 98.06 118 ASP A C 1
ATOM 926 O O . ASP A 1 118 ? 13.594 -9.147 -4.385 1.00 98.06 118 ASP A O 1
ATOM 930 N N . THR A 1 119 ? 11.716 -7.947 -4.166 1.00 98.38 119 THR A N 1
ATOM 931 C CA . THR A 1 119 ? 11.280 -8.025 -5.569 1.00 98.38 119 THR A CA 1
ATOM 932 C C . THR A 1 119 ? 12.267 -7.360 -6.518 1.00 98.38 119 THR A C 1
ATOM 934 O O . THR A 1 119 ? 12.647 -7.961 -7.522 1.00 98.38 119 THR A O 1
ATOM 937 N N . LYS A 1 120 ? 12.727 -6.144 -6.193 1.00 98.00 120 LYS A N 1
ATOM 938 C CA . LYS A 1 120 ? 13.755 -5.441 -6.975 1.00 98.00 120 LYS A CA 1
ATOM 939 C C . LYS A 1 120 ? 14.998 -6.302 -7.151 1.00 98.00 120 LYS A C 1
ATOM 941 O O . LYS A 1 120 ? 15.474 -6.466 -8.270 1.00 98.00 120 LYS A O 1
ATOM 946 N N . THR A 1 121 ? 15.444 -6.918 -6.058 1.00 96.88 121 THR A N 1
ATOM 947 C CA . THR A 1 121 ? 16.594 -7.829 -6.051 1.00 96.88 121 THR A CA 1
ATOM 948 C C . THR A 1 121 ? 16.310 -9.078 -6.887 1.00 96.88 121 THR A C 1
ATOM 950 O O . THR A 1 121 ? 17.112 -9.449 -7.740 1.00 96.88 121 THR A O 1
ATOM 953 N N . LEU A 1 122 ? 15.152 -9.711 -6.677 1.00 97.00 122 LEU A N 1
ATOM 954 C CA . LEU A 1 122 ? 14.766 -10.964 -7.322 1.00 97.00 122 LEU A CA 1
ATOM 955 C C . LEU A 1 122 ? 14.701 -10.833 -8.848 1.00 97.00 122 LEU A C 1
ATOM 957 O O . LEU A 1 122 ? 15.152 -11.733 -9.550 1.00 97.00 122 LEU A O 1
ATOM 961 N N . PHE A 1 123 ? 14.187 -9.713 -9.357 1.00 96.62 123 PHE A N 1
ATOM 962 C CA . PHE A 1 123 ? 13.997 -9.473 -10.791 1.00 96.62 123 PHE A CA 1
ATOM 963 C C . PHE A 1 123 ? 15.014 -8.506 -11.409 1.00 96.62 123 PHE A C 1
ATOM 965 O O . PHE A 1 123 ? 14.904 -8.206 -12.595 1.00 96.62 123 PHE A O 1
ATOM 972 N N . SER A 1 124 ? 16.008 -8.045 -10.641 1.00 96.38 124 SER A N 1
ATOM 973 C CA . SER A 1 124 ? 17.025 -7.076 -11.086 1.00 96.38 124 SER A CA 1
ATOM 974 C C . SER A 1 124 ? 16.422 -5.780 -11.655 1.00 96.38 124 SER A C 1
ATOM 976 O O . SER A 1 124 ? 16.830 -5.287 -12.705 1.00 96.38 124 SER A O 1
ATOM 978 N N . VAL A 1 125 ? 15.432 -5.229 -10.949 1.00 97.00 125 VAL A N 1
ATOM 979 C CA . VAL A 1 125 ? 14.695 -4.001 -11.311 1.00 97.00 125 VAL A CA 1
ATOM 980 C C . VAL A 1 125 ? 14.886 -2.903 -10.259 1.00 97.00 125 VAL A C 1
ATOM 982 O O . VAL A 1 125 ? 13.934 -2.303 -9.766 1.00 97.00 125 VAL A O 1
ATOM 985 N N . ASP A 1 126 ? 16.137 -2.631 -9.883 1.00 95.88 126 ASP A N 1
ATOM 986 C CA . ASP A 1 126 ? 16.488 -1.746 -8.756 1.00 95.88 126 ASP A CA 1
ATOM 987 C C . ASP A 1 126 ? 15.881 -0.334 -8.844 1.00 95.88 126 ASP A C 1
ATOM 989 O O . ASP A 1 126 ? 15.492 0.251 -7.823 1.00 95.88 126 ASP A O 1
ATOM 993 N N . ASN A 1 127 ? 15.727 0.179 -10.067 1.00 96.12 127 ASN A N 1
ATOM 994 C CA . ASN A 1 127 ? 15.199 1.516 -10.340 1.00 96.12 127 ASN A CA 1
ATOM 995 C C . ASN A 1 127 ? 13.666 1.602 -10.328 1.00 96.12 127 ASN A C 1
ATOM 997 O O . ASN A 1 127 ? 13.147 2.708 -10.421 1.00 96.12 127 ASN A O 1
ATOM 1001 N N . ALA A 1 128 ? 12.939 0.484 -10.223 1.00 98.00 128 ALA A N 1
ATOM 1002 C CA . ALA A 1 128 ? 11.479 0.504 -10.259 1.00 98.00 128 ALA A CA 1
ATOM 1003 C C . ALA A 1 128 ? 10.885 1.283 -9.072 1.00 98.00 128 ALA A C 1
ATOM 1005 O O . ALA A 1 128 ? 11.387 1.202 -7.949 1.00 98.00 128 ALA A O 1
ATOM 1006 N N . ASP A 1 129 ? 9.799 2.010 -9.285 1.00 98.44 129 ASP A N 1
ATOM 1007 C CA . ASP A 1 129 ? 9.094 2.719 -8.223 1.00 98.44 129 ASP A CA 1
ATOM 1008 C C . ASP A 1 129 ? 8.252 1.756 -7.392 1.00 98.44 129 ASP A C 1
ATOM 1010 O O . ASP A 1 129 ? 7.538 0.908 -7.921 1.00 98.44 129 ASP A O 1
ATOM 1014 N N . GLY A 1 130 ? 8.347 1.873 -6.069 1.00 98.38 130 GLY A N 1
ATOM 1015 C CA . GLY A 1 130 ? 7.607 1.021 -5.149 1.00 98.38 130 GLY A CA 1
ATOM 1016 C C . GLY A 1 130 ? 6.362 1.705 -4.614 1.00 98.38 130 GLY A C 1
ATOM 1017 O O . GLY A 1 130 ? 6.449 2.783 -4.018 1.00 98.38 130 GLY A O 1
ATOM 1018 N N . VAL A 1 131 ? 5.222 1.038 -4.753 1.00 98.38 131 VAL A N 1
ATOM 1019 C CA . VAL A 1 131 ? 3.931 1.500 -4.256 1.00 98.38 131 VAL A CA 1
ATOM 1020 C C . VAL A 1 131 ? 3.370 0.501 -3.260 1.00 98.38 131 VAL A C 1
ATOM 1022 O O . VAL A 1 131 ? 3.243 -0.685 -3.557 1.00 98.38 131 VAL A O 1
ATOM 1025 N N . VAL A 1 132 ? 2.986 0.987 -2.080 1.00 98.12 132 VAL A N 1
ATOM 1026 C CA . VAL A 1 132 ? 2.200 0.187 -1.133 1.00 98.12 132 VAL A CA 1
ATOM 1027 C C . VAL A 1 132 ? 0.739 0.611 -1.204 1.00 98.12 132 VAL A C 1
ATOM 1029 O O . VAL A 1 132 ? 0.397 1.763 -0.938 1.00 98.12 132 VAL A O 1
ATOM 1032 N N . VAL A 1 133 ? -0.134 -0.332 -1.526 1.00 96.81 133 VAL A N 1
ATOM 1033 C CA . VAL A 1 133 ? -1.583 -0.171 -1.509 1.00 96.81 133 VAL A CA 1
ATOM 1034 C C . VAL A 1 133 ? -2.120 -0.635 -0.160 1.00 96.81 133 VAL A C 1
ATOM 1036 O O . VAL A 1 133 ? -1.942 -1.784 0.230 1.00 96.81 133 VAL A O 1
ATOM 1039 N N . LEU A 1 134 ? -2.804 0.250 0.557 1.00 93.31 134 LEU A N 1
ATOM 1040 C CA . LEU A 1 134 ? -3.477 -0.048 1.817 1.00 93.31 134 LEU A CA 1
ATOM 1041 C C . LEU A 1 134 ? -4.988 -0.106 1.590 1.00 93.31 134 LEU A C 1
ATOM 1043 O O . LEU A 1 134 ? -5.602 0.886 1.201 1.00 93.31 134 LEU A O 1
ATOM 1047 N N . LEU A 1 135 ? -5.597 -1.252 1.876 1.00 91.12 135 LEU A N 1
ATOM 1048 C CA . LEU A 1 135 ? -7.024 -1.496 1.683 1.00 91.12 135 LEU A CA 1
ATOM 1049 C C . LEU A 1 135 ? -7.749 -1.570 3.031 1.00 91.12 135 LEU A C 1
ATOM 1051 O O . LEU A 1 135 ? -7.386 -2.370 3.896 1.00 91.12 135 LEU A O 1
ATOM 1055 N N . ASN A 1 136 ? -8.802 -0.771 3.201 1.00 86.06 136 ASN A N 1
ATOM 1056 C CA . ASN A 1 136 ? -9.672 -0.786 4.375 1.00 86.06 136 ASN A CA 1
ATOM 1057 C C . ASN A 1 136 ? -11.154 -0.937 3.997 1.00 86.06 136 ASN A C 1
ATOM 1059 O O . ASN A 1 136 ? -11.851 0.053 3.751 1.00 86.06 136 ASN A O 1
ATOM 1063 N N . GLY A 1 137 ? -11.661 -2.166 4.002 1.00 74.56 137 GLY A N 1
ATOM 1064 C CA . GLY A 1 137 ? -13.066 -2.456 3.717 1.00 74.56 137 GLY A CA 1
ATOM 1065 C C . GLY A 1 137 ? -13.907 -2.820 4.942 1.00 74.56 137 GLY A C 1
ATOM 1066 O O . GLY A 1 137 ? -15.106 -3.003 4.765 1.00 74.56 137 GLY A O 1
ATOM 1067 N N . LEU A 1 138 ? -13.360 -2.877 6.172 1.00 66.50 138 LEU A N 1
ATOM 1068 C CA . LEU A 1 138 ? -14.138 -3.231 7.377 1.00 66.50 138 LEU A CA 1
ATOM 1069 C C . LEU A 1 138 ? -13.928 -2.345 8.611 1.00 66.50 138 LEU A C 1
ATOM 1071 O O . LEU A 1 138 ? -14.790 -2.342 9.488 1.00 66.50 138 LEU A O 1
ATOM 1075 N N . VAL A 1 139 ? -12.831 -1.596 8.712 1.00 65.44 139 VAL A N 1
ATOM 1076 C CA . VAL A 1 139 ? -12.453 -0.930 9.965 1.00 65.44 139 VAL A CA 1
ATOM 1077 C C . VAL A 1 139 ? -12.926 0.527 9.953 1.00 65.44 139 VAL A C 1
ATOM 1079 O O . VAL A 1 139 ? -12.252 1.404 9.419 1.00 65.44 139 VAL A O 1
ATOM 1082 N N . GLU A 1 140 ? -14.088 0.789 10.552 1.00 65.88 140 GLU A N 1
ATOM 1083 C CA . GLU A 1 140 ? -14.698 2.130 10.652 1.00 65.88 140 GLU A CA 1
ATOM 1084 C C . GLU A 1 140 ? -13.924 3.083 11.574 1.00 65.88 140 GLU A C 1
ATOM 1086 O O . GLU A 1 140 ? -13.790 4.267 11.299 1.00 65.88 140 GLU A O 1
ATOM 1091 N N . ILE A 1 141 ? -13.315 2.564 12.642 1.00 61.72 141 ILE A N 1
ATOM 1092 C CA . ILE A 1 141 ? -12.462 3.371 13.531 1.00 61.72 141 ILE A CA 1
ATOM 1093 C C . ILE A 1 141 ? -11.249 3.981 12.799 1.00 61.72 141 ILE A C 1
ATOM 1095 O O . ILE A 1 141 ? -10.669 4.966 13.258 1.00 61.72 141 ILE A O 1
ATOM 1099 N N . LEU A 1 142 ? -10.882 3.448 11.627 1.00 62.53 142 LEU A N 1
ATOM 1100 C CA . LEU A 1 142 ? -9.869 4.036 10.756 1.00 62.53 142 LEU A CA 1
ATOM 1101 C C . LEU A 1 142 ? -10.420 5.178 9.913 1.00 62.53 142 LEU A C 1
ATOM 1103 O O . LEU A 1 142 ? -10.392 5.121 8.680 1.00 62.53 142 LEU A O 1
ATOM 1107 N N . GLY A 1 143 ? -10.820 6.256 10.582 1.00 70.56 143 GLY A N 1
ATOM 1108 C CA . GLY A 1 143 ? -11.075 7.515 9.903 1.00 70.56 143 GLY A CA 1
ATOM 1109 C C . GLY A 1 143 ? -9.907 7.844 8.948 1.00 70.56 143 GLY A C 1
ATOM 1110 O O . GLY A 1 143 ? -8.745 7.761 9.365 1.00 70.56 143 GLY A O 1
ATOM 1111 N N . PRO A 1 144 ? -10.168 8.231 7.686 1.00 76.44 144 PRO A N 1
ATOM 1112 C CA . PRO A 1 144 ? -9.146 8.498 6.670 1.00 76.44 144 PRO A CA 1
ATOM 1113 C C . PRO A 1 144 ? -8.013 9.409 7.157 1.00 76.44 144 PRO A C 1
ATOM 1115 O O . PRO A 1 144 ? -6.849 9.195 6.829 1.00 76.44 144 PRO A O 1
ATOM 1118 N N . GLN A 1 145 ? -8.349 10.388 8.001 1.00 79.12 145 GLN A N 1
ATOM 1119 C CA . GLN A 1 145 ? -7.407 11.347 8.579 1.00 79.12 145 GLN A CA 1
ATOM 1120 C C . GLN A 1 145 ? -6.386 10.701 9.522 1.00 79.12 145 GLN A C 1
ATOM 1122 O O . GLN A 1 145 ? -5.210 11.065 9.508 1.00 79.12 145 GLN A O 1
ATOM 1127 N N . LEU A 1 146 ? -6.808 9.724 10.328 1.00 78.38 146 LEU A N 1
ATOM 1128 C CA . LEU A 1 146 ? -5.914 9.002 11.231 1.00 78.38 146 LEU A CA 1
ATOM 1129 C C . LEU A 1 146 ? -4.924 8.146 10.436 1.00 78.38 146 LEU A C 1
ATOM 1131 O O . LEU A 1 146 ? -3.726 8.157 10.726 1.00 78.38 146 LEU A O 1
ATOM 1135 N N . VAL A 1 147 ? -5.415 7.448 9.406 1.00 84.06 147 VAL A N 1
ATOM 1136 C CA . VAL A 1 147 ? -4.570 6.653 8.505 1.00 84.06 147 VAL A CA 1
ATOM 1137 C C . VAL A 1 147 ? -3.566 7.550 7.788 1.00 84.06 147 VAL A C 1
ATOM 1139 O O . VAL A 1 147 ? -2.371 7.265 7.820 1.00 84.06 147 VAL A O 1
ATOM 1142 N N . LEU A 1 148 ? -4.026 8.665 7.214 1.00 86.38 148 LEU A N 1
ATOM 1143 C CA . LEU A 1 148 ? -3.174 9.640 6.536 1.00 86.38 148 LEU A CA 1
ATOM 1144 C C . LEU A 1 148 ? -2.076 10.174 7.461 1.00 86.38 148 LEU A C 1
ATOM 1146 O O . LEU A 1 148 ? -0.895 10.115 7.116 1.00 86.38 148 LEU A O 1
ATOM 1150 N N . LYS A 1 149 ? -2.443 10.633 8.664 1.00 84.94 149 LYS A N 1
ATOM 1151 C CA . LYS A 1 149 ? -1.481 11.097 9.671 1.00 84.94 149 LYS A CA 1
ATOM 1152 C C . LYS A 1 149 ? -0.436 10.020 9.959 1.00 84.94 149 LYS A C 1
ATOM 1154 O O . LYS A 1 149 ? 0.760 10.312 9.971 1.00 84.94 149 LYS A O 1
ATOM 1159 N N . ARG A 1 150 ? -0.871 8.770 10.145 1.00 88.06 150 ARG A N 1
ATOM 1160 C CA . ARG A 1 150 ? 0.033 7.663 10.459 1.00 88.06 150 ARG A CA 1
ATOM 1161 C C . ARG A 1 150 ? 0.968 7.317 9.304 1.00 88.06 150 ARG A C 1
ATOM 1163 O O . ARG A 1 150 ? 2.141 7.038 9.545 1.00 88.06 150 ARG A O 1
ATOM 1170 N N . ILE A 1 151 ? 0.476 7.355 8.070 1.00 92.06 151 ILE A N 1
ATOM 1171 C CA . ILE A 1 151 ? 1.297 7.187 6.870 1.00 92.06 151 ILE A CA 1
ATOM 1172 C C . ILE A 1 151 ? 2.388 8.263 6.834 1.00 92.06 151 ILE A C 1
ATOM 1174 O O . ILE A 1 151 ? 3.566 7.924 6.744 1.00 92.06 151 ILE A O 1
ATOM 1178 N N . ILE A 1 152 ? 2.020 9.539 6.984 1.00 92.44 152 ILE A N 1
ATOM 1179 C CA . ILE A 1 152 ? 2.962 10.667 6.937 1.00 92.44 152 ILE A CA 1
ATOM 1180 C C . ILE A 1 152 ? 4.038 10.534 8.024 1.00 92.44 152 ILE A C 1
ATOM 1182 O O . ILE A 1 152 ? 5.229 10.661 7.736 1.00 92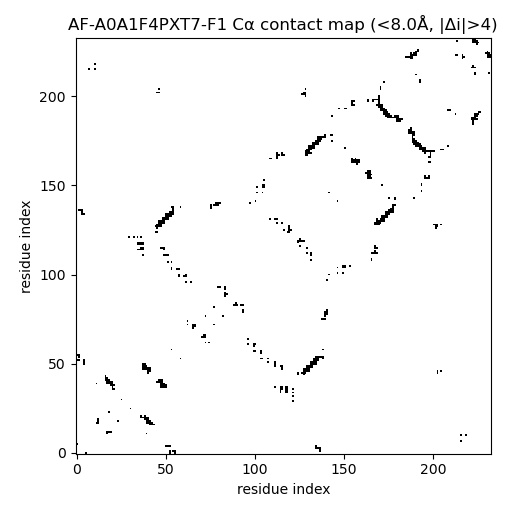.44 152 ILE A O 1
ATOM 1186 N N . GLU A 1 153 ? 3.648 10.233 9.266 1.00 92.19 153 GLU A N 1
ATOM 1187 C CA . GLU A 1 153 ? 4.591 9.982 10.366 1.00 92.19 153 GLU A CA 1
ATOM 1188 C C . GLU A 1 153 ? 5.586 8.865 10.031 1.00 92.19 153 GLU A C 1
ATOM 1190 O O . GLU A 1 153 ? 6.769 8.949 10.365 1.00 92.19 153 GLU A O 1
ATOM 1195 N N . ARG A 1 154 ? 5.114 7.801 9.372 1.00 93.50 154 ARG A N 1
ATOM 1196 C CA . ARG A 1 154 ? 5.950 6.659 8.998 1.00 93.50 154 ARG A CA 1
ATOM 1197 C C . ARG A 1 154 ? 6.884 6.980 7.844 1.00 93.50 154 ARG A C 1
ATOM 1199 O O . ARG A 1 154 ? 8.042 6.582 7.929 1.00 93.50 154 ARG A O 1
ATOM 1206 N N . LEU A 1 155 ? 6.421 7.686 6.816 1.00 94.81 155 LEU A N 1
ATOM 1207 C CA . LEU A 1 155 ? 7.248 8.090 5.676 1.00 94.81 155 LEU A CA 1
ATOM 1208 C C . LEU A 1 155 ? 8.375 9.038 6.099 1.00 94.81 155 LEU A C 1
ATOM 1210 O O . LEU A 1 155 ? 9.497 8.891 5.634 1.00 94.81 155 LEU A O 1
ATOM 1214 N N . ARG A 1 156 ? 8.120 9.929 7.065 1.00 95.69 156 ARG A N 1
ATOM 1215 C CA . ARG A 1 156 ? 9.129 10.849 7.623 1.00 95.69 156 ARG A CA 1
ATOM 1216 C C . ARG A 1 156 ? 10.175 10.179 8.518 1.00 95.69 156 ARG A C 1
ATOM 1218 O O . ARG A 1 156 ? 11.119 10.834 8.954 1.00 95.69 156 ARG A O 1
ATOM 1225 N N . LYS A 1 157 ? 10.013 8.895 8.849 1.00 95.56 157 LYS A N 1
ATOM 1226 C CA . LYS A 1 157 ? 10.944 8.189 9.729 1.00 95.56 157 LYS A CA 1
ATOM 1227 C C . LYS A 1 157 ? 12.287 7.978 9.024 1.00 95.56 157 LYS A C 1
ATOM 1229 O O . LYS A 1 157 ? 12.341 7.398 7.943 1.00 95.56 157 LYS A O 1
ATOM 1234 N N . LEU A 1 158 ? 13.369 8.350 9.703 1.00 96.81 158 LEU A N 1
ATOM 1235 C CA . LEU A 1 158 ? 14.743 8.094 9.273 1.00 96.81 158 LEU A CA 1
ATOM 1236 C C . LEU A 1 158 ? 15.360 6.912 10.033 1.00 96.81 158 LEU A C 1
ATOM 1238 O O . LEU A 1 158 ? 14.914 6.534 11.124 1.00 96.81 158 LEU A O 1
ATOM 1242 N N . ARG A 1 159 ? 16.390 6.314 9.442 1.00 95.50 159 ARG A N 1
ATOM 1243 C CA . ARG A 1 159 ? 17.313 5.384 10.100 1.00 95.50 159 ARG A CA 1
ATOM 1244 C C . ARG A 1 159 ? 18.383 6.160 10.874 1.00 95.50 159 ARG A C 1
ATOM 1246 O O . ARG A 1 159 ? 18.448 7.384 10.815 1.00 95.50 159 ARG A O 1
ATOM 1253 N N . GLN A 1 160 ? 19.229 5.437 11.609 1.00 95.44 160 GLN A N 1
ATOM 1254 C CA . GLN A 1 160 ? 20.326 6.041 12.379 1.00 95.44 160 GLN A CA 1
ATOM 1255 C C . GLN A 1 160 ? 21.348 6.775 11.498 1.00 95.44 160 GLN A C 1
ATOM 1257 O O . GLN A 1 160 ? 21.933 7.754 11.942 1.00 95.44 160 GLN A O 1
ATOM 1262 N N . ASP A 1 161 ? 21.533 6.326 10.257 1.00 95.75 161 ASP A N 1
ATOM 1263 C CA . ASP A 1 161 ? 22.423 6.940 9.265 1.00 95.75 161 ASP A CA 1
ATOM 1264 C C . ASP A 1 161 ? 21.782 8.129 8.518 1.00 95.75 161 ASP A C 1
ATOM 1266 O O . ASP A 1 161 ? 22.376 8.668 7.590 1.00 95.75 161 ASP A O 1
ATOM 1270 N N . GLY A 1 162 ? 20.565 8.536 8.900 1.00 96.25 162 GLY A N 1
ATOM 1271 C CA . GLY A 1 162 ? 19.820 9.615 8.252 1.00 96.25 162 GLY A CA 1
ATOM 1272 C C . GLY A 1 162 ? 19.103 9.212 6.961 1.00 96.25 162 GLY A C 1
ATOM 1273 O O . GLY A 1 162 ? 18.366 10.029 6.414 1.00 96.25 162 GLY A O 1
ATOM 1274 N N . SER A 1 163 ? 19.251 7.971 6.485 1.00 96.56 163 SER A N 1
ATOM 1275 C CA . SER A 1 163 ? 18.530 7.495 5.299 1.00 96.56 163 SER A CA 1
ATOM 1276 C C . SER A 1 163 ? 17.042 7.240 5.591 1.00 96.56 163 SER A C 1
ATOM 1278 O O . SER A 1 163 ? 16.669 6.972 6.743 1.00 96.56 163 SER A O 1
ATOM 1280 N N . PRO A 1 164 ? 16.157 7.290 4.577 1.00 97.56 164 PRO A N 1
ATOM 1281 C CA . PRO A 1 164 ? 14.737 7.008 4.769 1.00 97.56 164 PRO A CA 1
ATOM 1282 C C . PRO A 1 164 ? 14.508 5.587 5.296 1.00 97.56 164 PRO A C 1
ATOM 1284 O O . PRO A 1 164 ? 15.087 4.610 4.814 1.00 97.56 164 PRO A O 1
ATOM 1287 N N . TYR A 1 165 ? 13.624 5.434 6.283 1.00 96.56 165 TYR A N 1
ATOM 1288 C CA . TYR A 1 165 ? 13.305 4.112 6.825 1.00 96.56 165 TYR A CA 1
ATOM 1289 C C . TYR A 1 165 ? 12.647 3.218 5.760 1.00 96.56 165 TYR A C 1
ATOM 1291 O O . TYR A 1 165 ? 13.061 2.065 5.592 1.00 96.56 165 TYR A O 1
ATOM 1299 N N . HIS A 1 166 ? 11.700 3.781 4.999 1.00 97.44 166 HIS A N 1
ATOM 1300 C CA . HIS A 1 166 ? 10.999 3.139 3.878 1.00 97.44 166 HIS A CA 1
ATOM 1301 C C . HIS A 1 166 ? 11.609 3.530 2.522 1.00 97.44 166 HIS A C 1
ATOM 1303 O O . HIS A 1 166 ? 10.944 4.105 1.668 1.00 97.44 166 HIS A O 1
ATOM 1309 N N . ALA A 1 167 ? 12.902 3.255 2.345 1.00 97.50 167 ALA A N 1
ATOM 1310 C CA . ALA A 1 167 ? 13.686 3.678 1.178 1.00 97.50 167 ALA A CA 1
ATOM 1311 C C . ALA A 1 167 ? 13.241 3.090 -0.178 1.00 97.50 167 ALA A C 1
ATOM 1313 O O . ALA A 1 167 ? 13.719 3.538 -1.214 1.00 97.50 167 ALA A O 1
ATOM 1314 N N . HIS A 1 168 ? 12.366 2.082 -0.191 1.00 98.25 168 HIS A N 1
ATOM 1315 C CA . HIS A 1 168 ? 11.898 1.435 -1.420 1.00 98.25 168 HIS A CA 1
ATOM 1316 C C . HIS A 1 168 ? 10.448 1.775 -1.761 1.00 98.25 168 HIS A C 1
ATOM 1318 O O . HIS A 1 168 ? 9.924 1.221 -2.718 1.00 98.25 168 HIS A O 1
ATOM 1324 N N . VAL A 1 169 ? 9.805 2.663 -1.000 1.00 98.06 169 VAL A N 1
ATOM 1325 C CA . VAL A 1 169 ? 8.418 3.081 -1.222 1.00 98.06 169 VAL A CA 1
ATOM 1326 C C . VAL A 1 169 ? 8.416 4.551 -1.613 1.00 98.06 169 VAL A C 1
ATOM 1328 O O . VAL A 1 169 ? 8.682 5.404 -0.767 1.00 98.06 169 VAL A O 1
ATOM 1331 N N . SER A 1 170 ? 8.120 4.851 -2.875 1.00 97.50 170 SER A N 1
ATOM 1332 C CA . SER A 1 170 ? 7.972 6.225 -3.370 1.00 97.50 170 SER A CA 1
ATOM 1333 C C . SER A 1 170 ? 6.547 6.745 -3.178 1.00 97.50 170 SER A C 1
ATOM 1335 O O . SER A 1 170 ? 6.343 7.948 -3.016 1.00 97.50 170 SER A O 1
ATOM 1337 N N . GLN A 1 171 ? 5.554 5.852 -3.120 1.00 96.81 171 GLN A N 1
ATOM 1338 C CA . GLN A 1 171 ? 4.156 6.240 -2.956 1.00 96.81 171 GLN A CA 1
ATOM 1339 C C . GLN A 1 171 ? 3.353 5.217 -2.149 1.00 96.81 171 GLN A C 1
ATOM 1341 O O . GLN A 1 171 ? 3.618 4.017 -2.157 1.00 96.81 171 GLN A O 1
ATOM 1346 N N . ILE A 1 172 ? 2.341 5.700 -1.437 1.00 96.44 172 ILE A N 1
ATOM 1347 C CA . ILE A 1 172 ? 1.328 4.873 -0.782 1.00 96.44 172 ILE A CA 1
ATOM 1348 C C . ILE A 1 172 ? -0.028 5.255 -1.357 1.00 96.44 172 ILE A C 1
ATOM 1350 O O . ILE A 1 172 ? -0.293 6.436 -1.570 1.00 96.44 172 ILE A O 1
ATOM 1354 N N . VAL A 1 173 ? -0.901 4.279 -1.583 1.00 94.44 173 VAL A N 1
ATOM 1355 C CA . VAL A 1 173 ? -2.284 4.526 -2.003 1.00 94.44 173 VAL A CA 1
ATOM 1356 C C . VAL A 1 173 ? -3.211 3.879 -1.001 1.00 94.44 173 VAL A C 1
ATOM 1358 O O . VAL A 1 173 ? -3.146 2.675 -0.779 1.00 94.44 173 VAL A O 1
ATOM 1361 N N . TYR A 1 174 ? -4.067 4.673 -0.373 1.00 91.44 174 TYR A N 1
ATOM 1362 C CA . TYR A 1 174 ? -5.075 4.160 0.541 1.00 91.44 174 TYR A CA 1
ATOM 1363 C C . TYR A 1 174 ? -6.426 4.094 -0.158 1.00 91.44 174 TYR A C 1
ATOM 1365 O O . TYR A 1 174 ? -6.828 5.078 -0.772 1.00 91.44 174 TYR A O 1
ATOM 1373 N N . PHE A 1 175 ? -7.136 2.976 -0.009 1.00 89.56 175 PHE A N 1
ATOM 1374 C CA . PHE A 1 175 ? -8.527 2.805 -0.424 1.00 89.56 175 PHE A CA 1
ATOM 1375 C C . PHE A 1 175 ? -9.385 2.423 0.780 1.00 89.56 175 PHE A C 1
ATOM 1377 O O . PHE A 1 175 ? -9.047 1.503 1.528 1.00 89.56 175 PHE A O 1
ATOM 1384 N N . SER A 1 176 ? -10.533 3.079 0.941 1.00 86.19 176 SER A N 1
ATOM 1385 C CA . SER A 1 176 ? -11.531 2.711 1.938 1.00 86.19 176 SER A CA 1
ATOM 1386 C C . SER A 1 176 ? -12.938 2.681 1.373 1.00 86.19 176 SER A C 1
ATOM 1388 O O . SER A 1 176 ? -13.425 3.671 0.836 1.00 86.19 176 SER A O 1
ATOM 1390 N N . GLU A 1 177 ? -13.616 1.550 1.570 1.00 80.00 177 GLU A N 1
ATOM 1391 C CA . GLU A 1 177 ? -15.037 1.396 1.232 1.00 80.00 177 GLU A CA 1
ATOM 1392 C C . GLU A 1 177 ? -15.968 1.609 2.426 1.00 80.00 177 GLU A C 1
ATOM 1394 O O . GLU A 1 177 ? -17.182 1.661 2.246 1.00 80.00 177 GLU A O 1
ATOM 1399 N N . LYS A 1 178 ? -15.413 1.730 3.638 1.00 77.69 178 LYS A N 1
ATOM 1400 C CA . LYS A 1 178 ? -16.185 2.029 4.852 1.00 77.69 178 LYS A CA 1
ATOM 1401 C C . LYS A 1 178 ? -16.457 3.506 5.049 1.00 77.69 178 LYS A C 1
ATOM 1403 O O . LYS A 1 178 ? -17.450 3.857 5.669 1.00 77.69 178 LYS A O 1
ATOM 1408 N N . HIS A 1 179 ? -15.595 4.351 4.508 1.00 74.06 179 HIS A N 1
ATOM 1409 C CA . HIS A 1 179 ? -15.762 5.789 4.579 1.00 74.06 179 HIS A CA 1
ATOM 1410 C C . HIS A 1 179 ? -16.274 6.264 3.232 1.00 74.06 179 HIS A C 1
ATOM 1412 O O . HIS A 1 179 ? -15.574 6.154 2.224 1.00 74.06 179 HIS A O 1
ATOM 1418 N N . LEU A 1 180 ? -17.511 6.744 3.238 1.00 74.25 180 LEU A N 1
ATOM 1419 C CA . LEU A 1 180 ? -18.172 7.291 2.069 1.00 74.25 180 LEU A CA 1
ATOM 1420 C C . LEU A 1 180 ? -18.184 8.814 2.168 1.00 74.25 180 LEU A C 1
ATOM 1422 O O . LEU A 1 180 ? -18.306 9.381 3.254 1.00 74.25 180 LEU A O 1
ATOM 1426 N N . VAL A 1 181 ? -18.028 9.468 1.026 1.00 71.81 181 VAL A N 1
ATOM 1427 C CA . VAL A 1 181 ? -18.222 10.908 0.877 1.00 71.81 181 VAL A CA 1
ATOM 1428 C C . VAL A 1 181 ? -19.409 11.100 -0.044 1.00 71.81 181 VAL A C 1
ATOM 1430 O O . VAL A 1 181 ? -19.395 10.604 -1.169 1.00 71.81 181 VAL A O 1
ATOM 1433 N N . GLU A 1 182 ? -20.412 11.834 0.424 1.00 72.06 182 GLU A N 1
ATOM 1434 C CA . GLU A 1 182 ? -21.546 12.209 -0.410 1.00 72.06 182 GLU A CA 1
ATOM 1435 C C . GLU A 1 182 ? -21.062 13.120 -1.549 1.00 72.06 182 GLU A C 1
ATOM 1437 O O . GLU A 1 182 ? -20.339 14.105 -1.343 1.00 72.06 182 GLU A O 1
ATOM 1442 N N . THR A 1 183 ? -21.434 12.774 -2.777 1.00 68.94 183 THR A N 1
ATOM 1443 C CA . THR A 1 183 ? -21.172 13.580 -3.970 1.00 68.94 183 THR A CA 1
ATOM 1444 C C . THR A 1 183 ? -22.477 13.884 -4.693 1.00 68.94 183 THR A C 1
ATOM 1446 O O . THR A 1 183 ? -23.500 13.241 -4.470 1.00 68.94 183 THR A O 1
ATOM 1449 N N . GLN A 1 184 ? -22.435 14.825 -5.639 1.00 68.56 184 GLN A N 1
ATOM 1450 C CA . GLN A 1 184 ? -23.574 15.138 -6.512 1.00 68.56 184 GLN A CA 1
ATOM 1451 C C . GLN A 1 184 ? -24.059 13.942 -7.366 1.00 68.56 184 GLN A C 1
ATOM 1453 O O . GLN A 1 184 ? -25.114 14.027 -7.990 1.00 68.56 184 GLN A O 1
ATOM 1458 N N . HIS A 1 185 ? -23.298 12.842 -7.406 1.00 66.88 185 HIS A N 1
ATOM 1459 C CA . HIS A 1 185 ? -23.612 11.614 -8.140 1.00 66.88 185 HIS A CA 1
ATOM 1460 C C . HIS A 1 185 ? -23.859 10.402 -7.216 1.00 66.88 185 HIS A C 1
ATOM 1462 O O . HIS A 1 185 ? -23.931 9.272 -7.698 1.00 66.88 185 HIS A O 1
ATOM 1468 N N . GLY A 1 186 ? -23.999 10.629 -5.903 1.00 68.31 186 GLY A N 1
ATOM 1469 C CA . GLY A 1 186 ? -24.156 9.597 -4.871 1.00 68.31 186 GLY A CA 1
ATOM 1470 C C . GLY A 1 186 ? -22.905 9.408 -4.007 1.00 68.31 186 GLY A C 1
ATOM 1471 O O . GLY A 1 186 ? -21.966 10.203 -4.068 1.00 68.31 186 GLY A O 1
ATOM 1472 N N . ASP A 1 187 ? -22.894 8.357 -3.190 1.00 67.81 187 ASP A N 1
ATOM 1473 C CA . ASP A 1 187 ? -21.787 8.064 -2.278 1.00 67.81 187 ASP A CA 1
ATOM 1474 C C . ASP A 1 187 ? -20.534 7.564 -3.014 1.00 67.81 187 ASP A C 1
ATOM 1476 O O . ASP A 1 187 ? -20.573 6.600 -3.785 1.00 67.81 187 ASP A O 1
ATOM 1480 N N . SER A 1 188 ? -19.391 8.181 -2.714 1.00 71.75 188 SER A N 1
ATOM 1481 C CA . SER A 1 188 ? -18.075 7.803 -3.235 1.00 71.75 188 SER A CA 1
ATOM 1482 C C . SER A 1 188 ? -17.200 7.182 -2.154 1.00 71.75 188 SER A C 1
ATOM 1484 O O . SER A 1 188 ? -17.082 7.715 -1.052 1.00 71.75 188 SER A O 1
ATOM 1486 N N . ALA A 1 189 ? -16.524 6.082 -2.492 1.00 74.62 189 ALA A N 1
ATOM 1487 C CA . ALA A 1 189 ? -15.454 5.534 -1.660 1.00 74.62 189 ALA A CA 1
ATOM 1488 C C . ALA A 1 189 ? -14.257 6.494 -1.616 1.00 74.62 189 ALA A C 1
ATOM 1490 O O . ALA A 1 189 ? -13.988 7.220 -2.577 1.00 74.62 189 ALA A O 1
ATOM 1491 N N . ILE A 1 190 ? -13.511 6.469 -0.515 1.00 80.94 190 ILE A N 1
ATOM 1492 C CA . ILE A 1 190 ? -12.329 7.313 -0.349 1.00 80.94 190 ILE A CA 1
ATOM 1493 C C . ILE A 1 190 ? -11.108 6.586 -0.893 1.00 80.94 190 ILE A C 1
ATOM 1495 O O . ILE A 1 190 ? -10.791 5.480 -0.455 1.00 80.94 190 ILE A O 1
ATOM 1499 N N . ALA A 1 191 ? -10.377 7.248 -1.784 1.00 86.25 191 ALA A N 1
ATOM 1500 C CA . ALA A 1 191 ? -9.020 6.862 -2.121 1.00 86.25 191 ALA A CA 1
ATOM 1501 C C . ALA A 1 191 ? -8.117 8.091 -2.168 1.00 86.25 191 ALA A C 1
ATOM 1503 O O . ALA A 1 191 ? -8.524 9.145 -2.658 1.00 86.25 191 ALA A O 1
ATOM 1504 N N . PHE A 1 192 ? -6.902 7.978 -1.637 1.00 85.69 192 PHE A N 1
ATOM 1505 C CA . PHE A 1 192 ? -5.923 9.054 -1.747 1.00 85.69 192 PHE A CA 1
ATOM 1506 C C . PHE A 1 192 ? -4.495 8.513 -1.875 1.00 85.69 192 PHE A C 1
ATOM 1508 O O . PHE A 1 192 ? -4.095 7.622 -1.114 1.00 85.69 192 PHE A O 1
ATOM 1515 N N . PRO A 1 193 ? -3.711 9.056 -2.821 1.00 91.69 193 PRO A N 1
ATOM 1516 C CA . PRO A 1 193 ? -2.278 8.843 -2.860 1.00 91.69 193 PRO A CA 1
ATOM 1517 C C . PRO A 1 193 ? -1.562 9.689 -1.800 1.00 91.69 193 PRO A C 1
ATOM 1519 O O . PRO A 1 193 ? -1.970 10.807 -1.491 1.00 91.69 193 PRO A O 1
ATOM 1522 N N . VAL A 1 194 ? -0.449 9.177 -1.284 1.00 93.44 194 VAL A N 1
ATOM 1523 C CA . VAL A 1 194 ? 0.494 9.899 -0.427 1.00 93.44 194 VAL A CA 1
ATOM 1524 C C . VAL A 1 194 ? 1.897 9.669 -0.970 1.00 93.44 194 VAL A C 1
ATOM 1526 O O . VAL A 1 194 ? 2.384 8.538 -0.973 1.00 93.44 194 VAL A O 1
ATOM 1529 N N . ALA A 1 195 ? 2.543 10.734 -1.437 1.00 94.94 195 ALA A N 1
ATOM 1530 C CA . ALA A 1 195 ? 3.920 10.675 -1.910 1.00 94.94 195 ALA A CA 1
ATOM 1531 C C . ALA A 1 195 ? 4.903 10.581 -0.733 1.00 94.94 195 ALA A C 1
ATOM 1533 O O . ALA A 1 195 ? 4.711 11.210 0.312 1.00 94.94 195 ALA A O 1
ATOM 1534 N N . ASN A 1 196 ? 5.978 9.819 -0.913 1.00 96.56 196 ASN A N 1
ATOM 1535 C CA . ASN A 1 196 ? 7.120 9.835 -0.013 1.00 96.56 196 ASN A CA 1
ATOM 1536 C C . ASN A 1 196 ? 8.117 10.905 -0.459 1.00 96.56 196 ASN A C 1
ATOM 1538 O O . ASN A 1 196 ? 8.961 10.670 -1.316 1.00 96.56 196 ASN A O 1
ATOM 1542 N N . GLU A 1 197 ? 8.050 12.077 0.169 1.00 94.94 197 GLU A N 1
ATOM 1543 C CA . GLU A 1 197 ? 8.938 13.212 -0.128 1.00 94.94 197 GLU A CA 1
ATOM 1544 C C . GLU A 1 197 ? 10.434 12.881 0.030 1.00 94.94 197 GLU A C 1
ATOM 1546 O O . GLU A 1 197 ? 11.278 13.546 -0.564 1.00 94.94 197 GLU A O 1
ATOM 1551 N N . LEU A 1 198 ? 10.778 11.854 0.818 1.00 96.38 198 LEU A N 1
ATOM 1552 C CA . LEU A 1 198 ? 12.162 11.427 1.032 1.00 96.38 198 LEU A CA 1
ATOM 1553 C C . LEU A 1 198 ? 12.671 10.423 -0.014 1.00 96.38 198 LEU A C 1
ATOM 1555 O O . LEU A 1 198 ? 13.860 10.108 -0.022 1.00 96.38 198 LEU A O 1
ATOM 1559 N N . VAL A 1 199 ? 11.784 9.886 -0.853 1.00 96.50 199 VAL A N 1
ATOM 1560 C CA . VAL A 1 199 ? 12.096 8.896 -1.892 1.00 96.50 199 VAL A CA 1
ATOM 1561 C C . VAL A 1 199 ? 11.378 9.329 -3.173 1.00 96.50 199 VAL A C 1
ATOM 1563 O O . VAL A 1 199 ? 10.298 8.815 -3.476 1.00 96.50 199 VAL A O 1
ATOM 1566 N N . PRO A 1 200 ? 11.929 10.317 -3.903 1.00 93.75 200 PRO A N 1
ATOM 1567 C CA . PRO A 1 200 ? 11.321 10.789 -5.136 1.00 93.75 200 PRO A CA 1
ATOM 1568 C C . PRO A 1 200 ? 11.282 9.656 -6.169 1.00 93.75 200 PRO A C 1
ATOM 1570 O O . PRO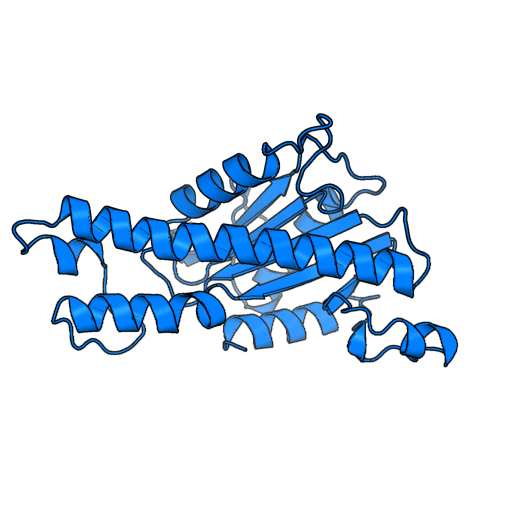 A 1 200 ? 12.232 8.868 -6.239 1.00 93.75 200 PRO A O 1
ATOM 1573 N N . PRO A 1 201 ? 10.202 9.557 -6.956 1.00 94.06 201 PRO A N 1
ATOM 1574 C CA . PRO A 1 201 ? 10.076 8.493 -7.931 1.00 94.06 201 PRO A CA 1
ATOM 1575 C C . PRO A 1 201 ? 11.019 8.696 -9.120 1.00 94.06 201 PRO A C 1
ATOM 1577 O O . PRO A 1 201 ? 11.372 9.826 -9.468 1.00 94.06 201 PRO A O 1
ATOM 1580 N N . VAL A 1 202 ? 11.427 7.590 -9.739 1.00 94.56 202 VAL A N 1
ATOM 1581 C CA . VAL A 1 202 ? 12.262 7.587 -10.953 1.00 94.56 202 VAL A CA 1
ATOM 1582 C C . VAL A 1 202 ? 11.396 7.718 -12.209 1.00 94.56 202 VAL A C 1
ATOM 1584 O O . VAL A 1 202 ? 11.814 8.340 -13.187 1.00 94.56 202 VAL A O 1
ATOM 1587 N N . TYR A 1 203 ? 10.190 7.160 -12.175 1.00 95.06 203 TYR A N 1
ATOM 1588 C CA . TYR A 1 203 ? 9.193 7.172 -13.239 1.00 95.06 203 TYR A CA 1
ATOM 1589 C C . TYR A 1 203 ? 7.952 7.975 -12.812 1.00 95.06 203 TYR A C 1
ATOM 1591 O O . TYR A 1 203 ? 7.844 8.456 -11.684 1.00 95.06 203 TYR A O 1
ATOM 1599 N N . ASP A 1 204 ? 6.980 8.139 -13.715 1.00 91.00 204 ASP A N 1
ATOM 1600 C CA . ASP A 1 204 ? 5.743 8.882 -13.430 1.00 91.00 204 ASP A CA 1
ATOM 1601 C C . ASP A 1 204 ? 4.696 8.022 -12.694 1.00 91.00 204 ASP A C 1
ATOM 1603 O O . ASP A 1 204 ? 3.566 7.806 -13.143 1.00 91.00 204 ASP A O 1
ATOM 1607 N N . VAL A 1 205 ? 5.090 7.491 -11.533 1.00 93.81 205 VAL A N 1
ATOM 1608 C CA . VAL A 1 205 ? 4.212 6.686 -10.670 1.00 93.81 205 VAL A CA 1
ATOM 1609 C C . VAL A 1 205 ? 3.000 7.487 -10.180 1.00 93.81 205 VAL A C 1
ATOM 1611 O O . VAL A 1 205 ? 1.929 6.920 -9.972 1.00 93.81 205 VAL A O 1
ATOM 1614 N N . GLY A 1 206 ? 3.131 8.813 -10.063 1.00 91.06 206 GLY A N 1
ATOM 1615 C CA . GLY A 1 206 ? 2.045 9.708 -9.671 1.00 91.06 206 GLY A CA 1
ATOM 1616 C C . GLY A 1 206 ? 0.905 9.725 -10.690 1.00 91.06 206 GLY A C 1
ATOM 1617 O O . GLY A 1 206 ? -0.259 9.542 -10.310 1.00 91.06 206 GLY A O 1
ATOM 1618 N N . ALA A 1 207 ? 1.223 9.887 -11.979 1.00 91.69 207 ALA A N 1
ATOM 1619 C CA . ALA A 1 207 ? 0.228 9.809 -13.046 1.00 91.69 207 ALA A CA 1
ATOM 1620 C C . ALA A 1 207 ? -0.375 8.402 -13.153 1.00 91.69 207 ALA A C 1
ATOM 1622 O O . ALA A 1 207 ? -1.596 8.266 -13.242 1.00 91.69 207 ALA A O 1
ATOM 1623 N N . PHE A 1 208 ? 0.452 7.353 -13.071 1.00 94.62 208 PHE A N 1
ATOM 1624 C CA . PHE A 1 208 ? -0.034 5.971 -13.095 1.00 94.62 208 PHE A CA 1
ATOM 1625 C C . PHE A 1 208 ? -1.030 5.693 -11.962 1.00 94.62 208 PHE A C 1
ATOM 1627 O O . PHE A 1 208 ? -2.131 5.203 -12.207 1.00 94.62 208 PHE A O 1
ATOM 1634 N N . VAL A 1 209 ? -0.686 6.053 -10.722 1.00 93.19 209 VAL A N 1
ATOM 1635 C CA . VAL A 1 209 ? -1.567 5.879 -9.561 1.00 93.19 209 VAL A CA 1
ATOM 1636 C C . VAL A 1 209 ? -2.867 6.662 -9.724 1.00 93.19 209 VAL A C 1
ATOM 1638 O O . VAL A 1 209 ? -3.922 6.153 -9.353 1.00 93.19 209 VAL A O 1
ATOM 1641 N N . SER A 1 210 ? -2.817 7.869 -10.289 1.00 89.75 210 SER A N 1
ATOM 1642 C CA . SER A 1 210 ? -4.023 8.669 -10.531 1.00 89.75 210 SER A CA 1
ATOM 1643 C C . SER A 1 210 ? -4.984 7.941 -11.478 1.00 89.75 210 SER A C 1
ATOM 1645 O O . SER A 1 210 ? -6.143 7.723 -11.123 1.00 89.75 210 SER A O 1
ATOM 1647 N N . HIS A 1 211 ? -4.482 7.436 -12.611 1.00 91.00 211 HIS A N 1
ATOM 1648 C CA . HIS A 1 211 ? -5.277 6.619 -13.535 1.00 91.00 211 HIS A CA 1
ATOM 1649 C C . HIS A 1 211 ? -5.761 5.308 -12.907 1.00 91.00 211 HIS A C 1
ATOM 1651 O O . HIS A 1 211 ? -6.885 4.873 -13.158 1.00 91.00 211 HIS A O 1
ATOM 1657 N N . LEU A 1 212 ? -4.939 4.669 -12.073 1.00 91.62 212 LEU A N 1
ATOM 1658 C CA . LEU A 1 212 ? -5.307 3.437 -11.386 1.00 91.62 212 LEU A CA 1
ATOM 1659 C C . LEU A 1 212 ? -6.480 3.662 -10.423 1.00 91.62 212 LEU A C 1
ATOM 1661 O O . LEU A 1 212 ? -7.395 2.844 -10.363 1.00 91.62 212 LEU A O 1
ATOM 1665 N N . VAL A 1 213 ? -6.471 4.766 -9.674 1.00 89.19 213 VAL A N 1
ATOM 1666 C CA . VAL A 1 213 ? -7.545 5.111 -8.736 1.00 89.19 213 VAL A CA 1
ATOM 1667 C C . VAL A 1 213 ? -8.860 5.379 -9.480 1.00 89.19 213 VAL A C 1
ATOM 1669 O O . VAL A 1 213 ? -9.907 4.878 -9.064 1.00 89.19 213 VAL A O 1
ATOM 1672 N N . GLU A 1 214 ? -8.814 6.091 -10.607 1.00 87.00 214 GLU A N 1
ATOM 1673 C CA . GLU A 1 214 ? -9.977 6.275 -11.488 1.00 87.00 214 GLU A CA 1
ATOM 1674 C C . GLU A 1 214 ? -10.476 4.941 -12.061 1.00 87.00 214 GLU A C 1
ATOM 1676 O O . GLU A 1 214 ? -11.673 4.645 -12.031 1.00 87.00 214 GLU A O 1
ATOM 1681 N N . GLY A 1 215 ? -9.556 4.102 -12.542 1.00 90.38 215 GLY A N 1
ATOM 1682 C CA . GLY A 1 215 ? -9.856 2.768 -13.054 1.00 90.38 215 GLY A CA 1
ATOM 1683 C C . GLY A 1 215 ? -10.518 1.882 -12.002 1.00 90.38 215 GLY A C 1
ATOM 1684 O O . GLY A 1 215 ? -11.492 1.192 -12.304 1.00 90.38 215 GLY A O 1
ATOM 1685 N N . TRP A 1 216 ? -10.056 1.949 -10.752 1.00 90.44 216 TRP A N 1
ATOM 1686 C CA . TRP A 1 216 ? -10.654 1.223 -9.637 1.00 90.44 216 TRP A CA 1
ATOM 1687 C C . TRP A 1 216 ? -12.087 1.686 -9.364 1.00 90.44 216 TRP A C 1
ATOM 1689 O O . TRP A 1 216 ? -12.976 0.859 -9.158 1.00 90.44 216 TRP A O 1
ATOM 1699 N N . ALA A 1 217 ? -12.352 2.992 -9.389 1.00 85.06 217 ALA A N 1
ATOM 1700 C CA . ALA A 1 217 ? -13.708 3.505 -9.211 1.00 85.06 217 ALA A CA 1
ATOM 1701 C C . ALA A 1 217 ? -14.649 2.998 -10.317 1.00 85.06 217 ALA A C 1
ATOM 1703 O O . ALA A 1 217 ? -15.704 2.430 -10.014 1.00 85.06 217 ALA A O 1
ATOM 1704 N N . LYS A 1 218 ? -14.207 3.072 -11.580 1.00 86.31 218 LYS A N 1
ATOM 1705 C CA . LYS A 1 218 ? -14.938 2.555 -12.751 1.00 86.31 218 LYS A CA 1
ATOM 1706 C C . LYS A 1 218 ? -15.202 1.057 -12.663 1.00 86.31 218 LYS A C 1
ATOM 1708 O O . LYS A 1 218 ? -16.331 0.627 -12.889 1.00 86.31 218 LYS A O 1
ATOM 1713 N N . PHE A 1 219 ? -14.201 0.270 -12.269 1.00 88.94 219 PHE A N 1
ATOM 1714 C CA . PHE A 1 219 ? -14.325 -1.177 -12.071 1.00 88.94 219 PHE A CA 1
ATOM 1715 C C . PHE A 1 219 ? -15.444 -1.537 -11.082 1.00 88.94 219 PHE A C 1
ATOM 1717 O O . PHE A 1 219 ? -16.119 -2.550 -11.241 1.00 88.94 219 PHE A O 1
ATOM 1724 N N . ASN A 1 220 ? -15.682 -0.683 -10.085 1.00 84.12 220 ASN A N 1
ATOM 1725 C CA . ASN A 1 220 ? -16.716 -0.889 -9.074 1.00 84.12 220 ASN A CA 1
ATOM 1726 C C . ASN A 1 220 ? -18.050 -0.199 -9.390 1.00 84.12 220 ASN A C 1
ATOM 1728 O O . ASN A 1 220 ? -18.950 -0.225 -8.549 1.00 84.12 220 ASN A O 1
ATOM 1732 N N . GLY A 1 221 ? -18.183 0.437 -10.558 1.00 80.25 221 GLY A N 1
ATOM 1733 C CA . GLY A 1 221 ? -19.361 1.230 -10.910 1.00 80.25 221 GLY A CA 1
ATOM 1734 C C . GLY A 1 221 ? -19.592 2.412 -9.962 1.00 80.25 221 GLY A C 1
ATOM 1735 O O . GLY A 1 221 ? -20.739 2.774 -9.707 1.00 80.25 221 GLY A O 1
ATOM 1736 N N . ARG A 1 222 ? -18.519 2.971 -9.387 1.00 72.81 222 ARG A N 1
ATOM 1737 C CA . ARG A 1 222 ? -18.558 4.089 -8.434 1.00 72.81 222 ARG A CA 1
ATOM 1738 C C . ARG A 1 222 ? -17.884 5.330 -9.006 1.00 72.81 222 ARG A C 1
ATOM 1740 O O . ARG A 1 222 ? -17.043 5.248 -9.895 1.00 72.81 222 ARG A O 1
ATOM 1747 N N . TRP A 1 223 ? -18.219 6.473 -8.416 1.00 63.78 223 TRP A N 1
ATOM 1748 C CA . TRP A 1 223 ? -17.609 7.766 -8.714 1.00 63.78 223 TRP A CA 1
ATOM 1749 C C . TRP A 1 223 ? -16.385 8.010 -7.833 1.00 63.78 223 TRP A C 1
ATOM 1751 O O . TRP A 1 223 ? -16.397 7.654 -6.648 1.00 63.78 223 TRP A O 1
ATOM 1761 N N . PHE A 1 224 ? -15.355 8.650 -8.385 1.00 62.22 224 PHE A N 1
ATOM 1762 C CA . PHE A 1 224 ? -14.157 9.047 -7.651 1.00 62.22 224 PHE A CA 1
ATOM 1763 C C . PHE A 1 224 ? -14.119 10.560 -7.407 1.00 62.22 224 PHE A C 1
ATOM 1765 O O . PHE A 1 224 ? -14.428 11.361 -8.289 1.00 62.22 224 PHE A O 1
ATOM 1772 N N . LYS A 1 225 ? -13.691 10.952 -6.204 1.00 58.12 225 LYS A N 1
ATOM 1773 C CA . LYS A 1 225 ? -13.360 12.336 -5.862 1.00 58.12 225 LYS A CA 1
ATOM 1774 C C . LYS A 1 225 ? -11.943 12.377 -5.305 1.00 58.12 225 LYS A C 1
ATOM 1776 O O . LYS A 1 225 ? -11.705 11.890 -4.198 1.00 58.12 225 LYS A O 1
ATOM 1781 N N . ALA A 1 226 ? -11.019 12.986 -6.041 1.00 54.97 226 ALA A N 1
ATOM 1782 C CA . ALA A 1 226 ? -9.687 13.259 -5.524 1.00 54.97 226 ALA A CA 1
ATOM 1783 C C . ALA A 1 226 ? -9.766 14.290 -4.384 1.00 54.97 226 ALA A C 1
ATOM 1785 O O . ALA A 1 226 ? -10.481 15.294 -4.460 1.00 54.97 226 ALA A O 1
ATOM 1786 N N . MET A 1 227 ? -9.016 14.065 -3.305 1.00 50.25 227 MET A N 1
ATOM 1787 C CA . MET A 1 227 ? -8.808 15.088 -2.278 1.00 50.25 227 MET A CA 1
ATOM 1788 C C . MET A 1 227 ? -7.903 16.187 -2.859 1.00 50.25 227 MET A C 1
ATOM 1790 O O . MET A 1 227 ? -6.686 16.042 -2.841 1.00 50.25 227 MET A O 1
ATOM 1794 N N . GLY A 1 228 ? -8.490 17.266 -3.396 1.00 48.09 228 GLY A N 1
ATOM 1795 C CA . GLY A 1 228 ? -7.751 18.450 -3.868 1.00 48.09 228 GLY A CA 1
ATOM 1796 C C . GLY A 1 228 ? -8.235 19.104 -5.170 1.00 48.09 228 GLY A C 1
ATOM 1797 O O . GLY A 1 228 ? -7.771 20.195 -5.483 1.00 48.09 228 GLY A O 1
ATOM 1798 N N . GLY A 1 229 ? -9.163 18.502 -5.916 1.00 35.12 229 GLY A N 1
ATOM 1799 C CA . GLY A 1 229 ? -9.645 19.048 -7.190 1.00 35.12 229 GLY A CA 1
ATOM 1800 C C . GLY A 1 229 ? -10.460 18.034 -7.991 1.00 35.12 229 GLY A C 1
ATOM 1801 O O . GLY A 1 229 ? -10.442 16.861 -7.648 1.00 35.12 229 GLY A O 1
ATOM 1802 N N . GLU A 1 230 ? -11.207 18.550 -8.971 1.00 29.08 230 GLU A N 1
ATOM 1803 C CA . GLU A 1 230 ? -12.384 18.032 -9.700 1.00 29.08 230 GLU A CA 1
ATOM 1804 C C . GLU A 1 230 ? -12.656 16.516 -9.817 1.00 29.08 230 GLU A C 1
ATOM 1806 O O . GLU A 1 230 ? -11.782 15.659 -9.876 1.00 29.08 230 GLU A O 1
ATOM 1811 N N . ILE A 1 231 ? -13.962 16.225 -9.879 1.00 35.25 231 ILE A N 1
ATOM 1812 C CA . ILE A 1 231 ? -14.570 14.910 -10.109 1.00 35.25 231 ILE A CA 1
ATOM 1813 C C . ILE A 1 231 ? -14.187 14.433 -11.514 1.00 35.25 231 ILE A C 1
ATOM 1815 O O . ILE A 1 231 ? -14.493 15.120 -12.489 1.00 35.25 231 ILE A O 1
ATOM 1819 N N . VAL A 1 232 ? -13.589 13.244 -11.624 1.00 38.53 232 VAL A N 1
ATOM 1820 C CA . VAL A 1 232 ? -13.343 12.592 -12.919 1.00 38.53 232 VAL A CA 1
ATOM 1821 C C . VAL A 1 232 ? -14.287 11.396 -13.065 1.00 38.53 232 VAL A C 1
ATOM 1823 O O . VAL A 1 232 ? -14.371 10.543 -12.179 1.00 38.53 232 VAL A O 1
ATOM 1826 N N . VAL A 1 233 ? -15.038 11.420 -14.173 1.00 40.00 233 VAL A N 1
ATOM 1827 C CA . VAL A 1 233 ? -16.100 10.486 -14.603 1.00 40.00 233 VAL A CA 1
ATOM 1828 C C . VAL A 1 233 ? -15.521 9.139 -15.028 1.00 40.00 233 VAL A C 1
ATOM 1830 O O . VAL A 1 233 ? -14.557 9.126 -15.833 1.00 40.00 233 VAL A O 1
#

Nearest PDB structures (foldseek):
  2xhy-assembly2_B  TM=3.233E-01  e=8.415E+00  Escherichia coli K-12

Foldseek 3Di:
DDPQQVLLLVLQVVDPAKDQPVPDDADPVLVVVVAAAAGIAHDPNLAGEHEDELCVQQVVVLCVLCVVVVDPDDFADDDLLVVLVPPPCSVVSLVVSLVSSLVSLLVQLLVQLRNLCSNCVSVVVVQRAYEYEYEAEGDLSPDVVSSVVSVVVQLPDADPVRATSSQRHQKYKYWYPNDWDQDPVGTATDIEMDGSPRHHHPDPVVVVVVVSQCSSCVSVVHWDDYPPDDTDD